Protein AF-A0A7G7CPL9-F1 (afdb_monomer)

Organism: NCBI:txid2754725

Structure (mmCIF, N/CA/C/O backbone):
data_AF-A0A7G7CPL9-F1
#
_entry.id   AF-A0A7G7CPL9-F1
#
loop_
_atom_site.group_PDB
_atom_site.id
_atom_site.type_symbol
_atom_site.label_atom_id
_atom_site.label_alt_id
_atom_site.label_comp_id
_atom_site.label_asym_id
_atom_site.label_entity_id
_atom_site.label_seq_id
_atom_site.pdbx_PDB_ins_code
_atom_site.Cartn_x
_atom_site.Cartn_y
_atom_site.Cartn_z
_atom_site.occupancy
_atom_site.B_iso_or_equiv
_atom_site.auth_seq_id
_atom_site.auth_comp_id
_atom_site.auth_asym_id
_atom_site.auth_atom_id
_atom_site.pdbx_PDB_model_num
ATOM 1 N N . MET A 1 1 ? -3.796 -16.427 -2.282 1.00 86.62 1 MET A N 1
ATOM 2 C CA . MET A 1 1 ? -3.378 -15.051 -1.953 1.00 86.62 1 MET A CA 1
ATOM 3 C C . MET A 1 1 ? -1.915 -15.061 -1.557 1.00 86.62 1 MET A C 1
ATOM 5 O O . MET A 1 1 ? -1.526 -15.911 -0.757 1.00 86.62 1 MET A O 1
ATOM 9 N N . ALA A 1 2 ? -1.123 -14.150 -2.116 1.00 94.88 2 ALA A N 1
ATOM 10 C CA . ALA A 1 2 ? 0.292 -13.967 -1.787 1.00 94.88 2 ALA A CA 1
ATOM 11 C C . ALA A 1 2 ? 0.489 -12.719 -0.913 1.00 94.88 2 ALA A C 1
ATOM 13 O O . ALA A 1 2 ? -0.311 -11.792 -0.993 1.00 94.88 2 ALA A O 1
ATOM 14 N N . SER A 1 3 ? 1.538 -12.698 -0.091 1.00 96.75 3 SER A N 1
ATOM 15 C CA . SER A 1 3 ? 1.914 -11.519 0.699 1.00 96.75 3 SER A CA 1
ATOM 16 C C . SER A 1 3 ? 2.645 -10.503 -0.177 1.00 96.75 3 SER A C 1
ATOM 18 O O . SER A 1 3 ? 3.430 -10.894 -1.053 1.00 96.75 3 SER A O 1
ATOM 20 N N . VAL A 1 4 ? 2.359 -9.219 0.032 1.00 96.94 4 VAL A N 1
ATOM 21 C CA . VAL A 1 4 ? 3.009 -8.118 -0.681 1.00 96.94 4 VAL A CA 1
ATOM 22 C C . VAL A 1 4 ? 3.474 -7.043 0.289 1.00 96.94 4 VAL A C 1
ATOM 24 O O . VAL A 1 4 ? 2.778 -6.703 1.242 1.00 96.94 4 VAL A O 1
ATOM 27 N N . THR A 1 5 ? 4.633 -6.467 -0.008 1.00 96.31 5 THR A N 1
ATOM 28 C CA . THR A 1 5 ? 5.237 -5.386 0.771 1.00 96.31 5 THR A CA 1
ATOM 29 C C . THR A 1 5 ? 5.295 -4.113 -0.067 1.00 96.31 5 THR A C 1
ATOM 31 O O . THR A 1 5 ? 5.727 -4.147 -1.224 1.00 96.31 5 THR A O 1
ATOM 34 N N . LEU A 1 6 ? 4.894 -2.973 0.504 1.00 96.69 6 LEU A N 1
ATOM 35 C CA . LEU A 1 6 ? 5.116 -1.670 -0.119 1.00 96.69 6 LEU A CA 1
ATOM 36 C C . LEU A 1 6 ? 6.618 -1.374 -0.144 1.00 96.69 6 LEU A C 1
ATOM 38 O O . LEU A 1 6 ? 7.252 -1.215 0.893 1.00 96.69 6 LEU A O 1
ATOM 42 N N . TRP A 1 7 ? 7.189 -1.309 -1.343 1.00 94.94 7 TRP A N 1
ATOM 43 C CA . TRP A 1 7 ? 8.591 -0.946 -1.529 1.00 94.94 7 TRP A CA 1
ATOM 44 C C . TRP A 1 7 ? 8.794 0.566 -1.436 1.00 94.94 7 TRP A C 1
ATOM 46 O O . TRP A 1 7 ? 9.785 1.039 -0.888 1.00 94.94 7 TRP A O 1
ATOM 56 N N . GLY A 1 8 ? 7.835 1.328 -1.963 1.00 94.56 8 GLY A N 1
ATOM 57 C CA . GLY A 1 8 ? 7.866 2.780 -1.915 1.00 94.56 8 GLY A CA 1
ATOM 58 C C . GLY A 1 8 ? 6.944 3.433 -2.934 1.00 94.56 8 GLY A C 1
ATOM 59 O O . GLY A 1 8 ? 6.286 2.769 -3.742 1.00 94.56 8 GLY A O 1
ATOM 60 N N . VAL A 1 9 ? 6.911 4.764 -2.871 1.00 96.19 9 VAL A N 1
ATOM 61 C CA . VAL A 1 9 ? 6.232 5.633 -3.834 1.00 96.19 9 VAL A CA 1
ATOM 62 C C . VAL A 1 9 ? 7.296 6.368 -4.643 1.00 96.19 9 VAL A C 1
ATOM 64 O O . VAL A 1 9 ? 8.182 6.996 -4.064 1.00 96.19 9 VAL A O 1
ATOM 67 N N . HIS A 1 10 ? 7.208 6.279 -5.967 1.00 94.62 10 HIS A N 1
ATOM 68 C CA . HIS A 1 10 ? 8.219 6.777 -6.897 1.00 94.62 10 HIS A CA 1
ATOM 69 C C . HIS A 1 10 ? 7.574 7.522 -8.061 1.00 94.62 10 HIS A C 1
ATOM 71 O O . HIS A 1 10 ? 6.512 7.126 -8.544 1.00 94.62 10 HIS A O 1
ATOM 77 N N . ASP A 1 11 ? 8.258 8.550 -8.549 1.00 92.88 11 ASP A N 1
ATOM 78 C CA . ASP A 1 11 ? 7.869 9.273 -9.755 1.00 92.88 11 ASP A CA 1
ATOM 79 C C . ASP A 1 11 ? 8.538 8.636 -10.976 1.00 92.88 11 ASP A C 1
ATOM 81 O O . ASP A 1 11 ? 9.738 8.362 -10.955 1.00 92.88 11 ASP A O 1
ATOM 85 N N . VAL A 1 12 ? 7.773 8.411 -12.045 1.00 89.00 12 VAL A N 1
ATOM 86 C CA . VAL A 1 12 ? 8.259 7.743 -13.262 1.00 89.00 12 VAL A CA 1
ATOM 87 C C . VAL A 1 12 ? 8.165 8.669 -14.468 1.00 89.00 12 VAL A C 1
ATOM 89 O O . VAL A 1 12 ? 7.154 9.345 -14.685 1.00 89.00 12 VAL A O 1
ATOM 92 N N . GLY A 1 13 ? 9.210 8.632 -15.299 1.00 82.50 13 GLY A N 1
ATOM 93 C CA . GLY A 1 13 ? 9.268 9.336 -16.579 1.00 82.50 13 GLY A CA 1
ATOM 94 C C . GLY A 1 13 ? 9.522 10.847 -16.457 1.00 82.50 13 GLY A C 1
ATOM 95 O O . GLY A 1 13 ? 9.628 11.387 -15.354 1.00 82.50 13 GLY A O 1
ATOM 96 N N . PRO A 1 14 ? 9.638 11.555 -17.596 1.00 79.19 14 PRO A N 1
ATOM 97 C CA . PRO A 1 14 ? 9.913 12.991 -17.608 1.00 79.19 14 PRO A CA 1
ATOM 98 C C . PRO A 1 14 ? 8.746 13.834 -17.073 1.00 79.19 14 PRO A C 1
ATOM 100 O O . PRO A 1 14 ? 8.964 14.958 -16.626 1.00 79.19 14 PRO A O 1
ATOM 103 N N . GLU A 1 15 ? 7.520 13.306 -17.106 1.00 84.50 15 GLU A N 1
ATOM 104 C CA . GLU A 1 15 ? 6.327 13.945 -16.544 1.00 84.50 15 GLU A CA 1
ATOM 105 C C . GLU A 1 15 ? 6.149 13.702 -15.036 1.00 84.50 15 GLU A C 1
ATOM 107 O O . GLU A 1 15 ? 5.252 14.296 -14.437 1.00 84.50 15 GLU A O 1
ATOM 112 N N . SER A 1 16 ? 6.993 12.859 -14.426 1.00 87.38 16 SER A N 1
ATOM 113 C CA . SER A 1 16 ? 6.986 12.545 -12.991 1.00 87.38 16 SER A CA 1
ATOM 114 C C . SER A 1 16 ? 5.638 12.022 -12.485 1.00 87.38 16 SER A C 1
ATOM 116 O O . SER A 1 16 ? 5.135 12.477 -11.463 1.00 87.38 16 SER A O 1
ATOM 118 N N . PHE A 1 17 ? 5.022 11.069 -13.191 1.00 91.00 17 PHE A N 1
ATOM 119 C CA . PHE A 1 17 ? 3.783 10.460 -12.701 1.00 91.00 17 PHE A CA 1
ATOM 120 C C . PHE A 1 17 ? 4.072 9.547 -11.501 1.00 91.00 17 PHE A C 1
ATOM 122 O O . PHE A 1 17 ? 4.912 8.652 -11.630 1.00 91.00 17 PHE A O 1
ATOM 129 N N . PRO A 1 18 ? 3.373 9.713 -10.363 1.00 95.56 18 PRO A N 1
ATOM 130 C CA . PRO A 1 18 ? 3.657 8.919 -9.181 1.00 95.56 18 PRO A CA 1
ATOM 131 C C . PRO A 1 18 ? 3.050 7.516 -9.281 1.00 95.56 18 PRO A C 1
ATOM 133 O O . PRO A 1 18 ? 1.920 7.317 -9.743 1.00 95.56 18 PRO A O 1
ATOM 136 N N . CYS A 1 19 ? 3.782 6.532 -8.776 1.00 95.75 19 CYS A N 1
ATOM 137 C CA . CYS A 1 19 ? 3.342 5.151 -8.647 1.00 95.75 19 CYS A CA 1
ATOM 138 C C . CYS A 1 19 ? 3.791 4.549 -7.312 1.00 95.75 19 CYS A C 1
ATOM 140 O O . CYS A 1 19 ? 4.791 4.968 -6.734 1.00 95.75 19 CYS A O 1
ATOM 142 N N . ALA A 1 20 ? 3.056 3.552 -6.828 1.00 96.94 20 ALA A N 1
ATOM 143 C CA . ALA A 1 20 ? 3.505 2.669 -5.761 1.00 96.94 20 ALA A CA 1
ATOM 144 C C . ALA A 1 20 ? 4.076 1.381 -6.358 1.00 96.94 20 ALA A C 1
ATOM 146 O O . ALA A 1 20 ? 3.462 0.771 -7.241 1.00 96.94 20 ALA A O 1
ATOM 147 N N . LEU A 1 21 ? 5.225 0.958 -5.835 1.00 96.56 21 LEU A N 1
ATOM 148 C CA . LEU A 1 21 ? 5.814 -0.344 -6.116 1.00 96.56 21 LEU A CA 1
ATOM 149 C C . LEU A 1 21 ? 5.496 -1.299 -4.971 1.00 96.56 21 LEU A C 1
ATOM 151 O O . LEU A 1 21 ? 5.874 -1.050 -3.827 1.00 96.56 21 LEU A O 1
ATOM 155 N N . LEU A 1 22 ? 4.814 -2.399 -5.280 1.00 97.00 22 LEU A N 1
ATOM 156 C CA . LEU A 1 22 ? 4.483 -3.447 -4.316 1.00 97.00 22 LEU A CA 1
ATOM 157 C C . LEU A 1 22 ? 5.262 -4.706 -4.674 1.00 97.00 22 LEU A C 1
ATOM 159 O O . LEU A 1 22 ? 5.013 -5.305 -5.720 1.00 97.00 22 LEU A O 1
ATOM 163 N N . ARG A 1 23 ? 6.207 -5.107 -3.828 1.00 96.12 23 ARG A N 1
ATOM 164 C CA . ARG A 1 23 ? 6.982 -6.333 -4.018 1.00 96.12 23 ARG A CA 1
ATOM 165 C C . ARG A 1 23 ? 6.146 -7.534 -3.596 1.00 96.12 23 ARG A C 1
ATOM 167 O O . ARG A 1 23 ? 5.567 -7.525 -2.517 1.00 96.12 23 ARG A O 1
ATOM 174 N N . ILE A 1 24 ? 6.120 -8.582 -4.412 1.00 96.38 24 ILE A N 1
ATOM 175 C CA . ILE A 1 24 ? 5.547 -9.872 -4.016 1.00 96.38 24 ILE A CA 1
ATOM 176 C C . ILE A 1 24 ? 6.600 -10.637 -3.222 1.00 96.38 24 ILE A C 1
ATOM 178 O O . ILE A 1 24 ? 7.623 -11.016 -3.784 1.00 96.38 24 ILE A O 1
ATOM 182 N N . ASP A 1 25 ? 6.340 -10.911 -1.945 1.00 92.81 25 ASP A N 1
ATOM 183 C CA . ASP A 1 25 ? 7.356 -11.415 -1.007 1.00 92.81 25 ASP A CA 1
ATOM 184 C C . ASP A 1 25 ? 7.978 -12.750 -1.440 1.00 92.81 25 ASP A C 1
ATOM 186 O O . ASP A 1 25 ? 9.145 -13.025 -1.170 1.00 92.81 25 ASP A O 1
ATOM 190 N N . SER A 1 26 ? 7.214 -13.587 -2.144 1.00 88.38 26 SER A N 1
ATOM 191 C CA . SER A 1 26 ? 7.675 -14.885 -2.638 1.00 88.38 26 SER A CA 1
ATOM 192 C C . SER A 1 26 ? 8.440 -14.817 -3.967 1.00 88.38 26 SER A C 1
ATOM 194 O O . SER A 1 26 ? 8.671 -15.865 -4.566 1.00 88.38 26 SER A O 1
ATOM 196 N N . SER A 1 27 ? 8.746 -13.627 -4.498 1.00 88.31 27 SER A N 1
ATOM 197 C CA . SER A 1 27 ? 9.412 -13.482 -5.799 1.00 88.31 27 SER A CA 1
ATOM 198 C C . SER A 1 27 ? 10.159 -12.147 -5.966 1.00 88.31 27 SER A C 1
ATOM 200 O O . SER A 1 27 ? 10.141 -11.271 -5.104 1.00 88.31 27 SER A O 1
ATOM 202 N N . GLN A 1 28 ? 10.799 -11.974 -7.123 1.00 84.44 28 GLN A N 1
ATOM 203 C CA . GLN A 1 28 ? 11.374 -10.701 -7.586 1.00 84.44 28 GLN A CA 1
ATOM 204 C C . GLN A 1 28 ? 10.399 -9.886 -8.464 1.00 84.44 28 GLN A C 1
ATOM 206 O O . GLN A 1 28 ? 10.817 -9.022 -9.234 1.00 84.44 28 GLN A O 1
ATOM 211 N N . HIS A 1 29 ? 9.097 -10.187 -8.409 1.00 94.00 29 HIS A N 1
ATOM 212 C CA . HIS A 1 29 ? 8.079 -9.470 -9.175 1.00 94.00 29 HIS A CA 1
ATOM 213 C C . HIS A 1 29 ? 7.430 -8.360 -8.350 1.00 94.00 29 HIS A C 1
ATOM 215 O O . HIS A 1 29 ? 7.271 -8.465 -7.130 1.00 94.00 29 HIS A O 1
ATOM 221 N N . PHE A 1 30 ? 7.006 -7.317 -9.056 1.00 96.38 30 PHE A N 1
ATOM 222 C CA . PHE A 1 30 ? 6.370 -6.136 -8.502 1.00 96.38 30 PHE A CA 1
ATOM 223 C C . PHE A 1 30 ? 5.013 -5.891 -9.156 1.00 96.38 30 PHE A C 1
ATOM 225 O O . PHE A 1 30 ? 4.834 -6.118 -10.352 1.00 96.38 30 PHE A O 1
ATOM 232 N N . LEU A 1 31 ? 4.068 -5.366 -8.385 1.00 96.69 31 LEU A N 1
ATOM 233 C CA . LEU A 1 31 ? 2.898 -4.678 -8.921 1.00 96.69 31 LEU A CA 1
ATOM 234 C C . LEU A 1 31 ? 3.215 -3.184 -8.963 1.00 96.69 31 LEU A C 1
ATOM 236 O O . LEU A 1 31 ? 3.677 -2.616 -7.973 1.00 96.69 31 LEU A O 1
ATOM 240 N N . VAL A 1 32 ? 2.957 -2.560 -10.110 1.00 95.56 32 VAL A N 1
ATOM 241 C CA . VAL A 1 32 ? 3.134 -1.118 -10.307 1.00 95.56 32 VAL A CA 1
ATOM 242 C C . VAL A 1 32 ? 1.756 -0.475 -10.341 1.00 95.56 32 VAL A C 1
ATOM 244 O O . VAL A 1 32 ? 0.995 -0.680 -11.287 1.00 95.56 32 VAL A O 1
ATOM 247 N N . ALA A 1 33 ? 1.423 0.286 -9.303 1.00 96.12 33 ALA A N 1
ATOM 248 C CA . ALA A 1 33 ? 0.131 0.946 -9.177 1.00 96.12 33 ALA A CA 1
ATOM 249 C C . ALA A 1 33 ? 0.272 2.453 -9.386 1.00 96.12 33 ALA A C 1
ATOM 251 O O . ALA A 1 33 ? 0.880 3.142 -8.572 1.00 96.12 33 ALA A O 1
ATOM 252 N N . TRP A 1 34 ? -0.315 2.979 -10.460 1.00 95.12 34 TRP A N 1
ATOM 253 C CA . TRP A 1 34 ? -0.339 4.419 -10.719 1.00 95.12 34 TRP A CA 1
ATOM 254 C C . TRP A 1 34 ? -1.240 5.143 -9.722 1.00 95.12 34 TRP A C 1
ATOM 256 O O . TRP A 1 34 ? -2.369 4.717 -9.467 1.00 95.12 34 TRP A O 1
ATOM 266 N N . LEU A 1 35 ? -0.749 6.253 -9.177 1.00 95.62 35 LEU A N 1
ATOM 267 C CA . LEU A 1 35 ? -1.438 7.022 -8.150 1.00 95.62 35 LEU A CA 1
ATOM 268 C C . LEU A 1 35 ? -1.780 8.426 -8.649 1.00 95.62 35 LEU A C 1
AT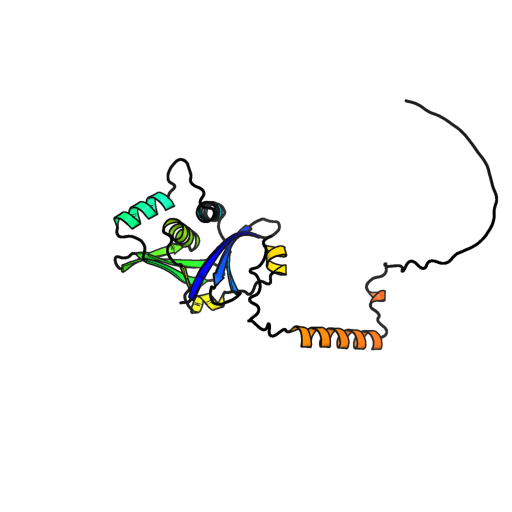OM 270 O O . LEU A 1 35 ? -1.094 9.015 -9.480 1.00 95.62 35 LEU A O 1
ATOM 274 N N . GLY A 1 36 ? -2.854 8.994 -8.103 1.00 94.56 36 GLY A N 1
ATOM 275 C CA . GLY A 1 36 ? -3.048 10.441 -8.160 1.00 94.56 36 GLY A CA 1
ATOM 276 C C . GLY A 1 36 ? -2.076 11.142 -7.209 1.00 94.56 36 GLY A C 1
ATOM 277 O O . GLY A 1 36 ? -1.713 10.574 -6.181 1.00 94.56 36 GLY A O 1
ATOM 278 N N . TRP A 1 37 ? -1.706 12.387 -7.513 1.00 94.56 37 TRP A N 1
ATOM 279 C CA . TRP A 1 37 ? -0.710 13.144 -6.739 1.00 94.56 37 TRP A CA 1
ATOM 280 C C . TRP A 1 37 ? -1.027 13.218 -5.239 1.00 94.56 37 TRP A C 1
ATOM 282 O O . TRP A 1 37 ? -0.186 12.895 -4.409 1.00 94.56 37 TRP A O 1
ATOM 292 N N . GLU A 1 38 ? -2.270 13.564 -4.889 1.00 94.81 38 GLU A N 1
ATOM 293 C CA . GLU A 1 38 ? -2.707 13.664 -3.487 1.00 94.81 38 GLU A CA 1
ATOM 294 C C . GLU A 1 38 ? -2.613 12.319 -2.749 1.00 94.81 38 GLU A C 1
ATOM 296 O O . GLU A 1 38 ? -2.255 12.261 -1.575 1.00 94.81 38 GLU A O 1
ATOM 301 N N . ALA A 1 39 ? -2.914 11.222 -3.448 1.00 94.94 39 ALA A N 1
ATOM 302 C CA . ALA A 1 39 ? -2.850 9.881 -2.881 1.00 94.94 39 ALA A CA 1
ATOM 303 C C . ALA A 1 39 ? -1.398 9.414 -2.697 1.00 94.94 39 ALA A C 1
ATOM 305 O O . ALA A 1 39 ? -1.071 8.808 -1.679 1.00 94.94 39 ALA A O 1
ATOM 306 N N . ALA A 1 40 ? -0.528 9.730 -3.659 1.00 96.31 40 ALA A N 1
ATOM 307 C CA . ALA A 1 40 ? 0.901 9.455 -3.589 1.00 96.31 40 ALA A CA 1
ATOM 308 C C . ALA A 1 40 ? 1.575 10.214 -2.440 1.00 96.31 40 ALA A C 1
ATOM 310 O O . ALA A 1 40 ? 2.356 9.624 -1.699 1.00 96.31 40 ALA A O 1
ATOM 311 N N . GLU A 1 41 ? 1.237 11.492 -2.250 1.00 94.88 41 GLU A N 1
ATOM 312 C CA . GLU A 1 41 ? 1.751 12.302 -1.142 1.00 94.88 41 GLU A CA 1
ATOM 313 C C . GLU A 1 41 ? 1.339 11.719 0.214 1.00 94.88 41 GLU A C 1
ATOM 315 O O . GLU A 1 41 ? 2.182 11.547 1.095 1.00 94.88 41 GLU A O 1
ATOM 320 N N . ALA A 1 42 ? 0.057 11.373 0.378 1.00 94.62 42 ALA A N 1
ATOM 321 C CA . ALA A 1 42 ? -0.441 10.769 1.610 1.00 94.62 42 ALA A CA 1
ATOM 322 C C . ALA A 1 42 ? 0.256 9.433 1.909 1.00 94.62 42 ALA A C 1
ATOM 324 O O . ALA A 1 42 ? 0.754 9.242 3.018 1.00 94.62 42 ALA A O 1
ATOM 325 N N . LEU A 1 43 ? 0.343 8.543 0.915 1.00 97.06 43 LEU A N 1
ATOM 326 C CA . LEU A 1 43 ? 0.989 7.241 1.069 1.00 97.06 43 LEU A CA 1
ATOM 327 C C . LEU A 1 43 ? 2.485 7.366 1.356 1.00 97.06 43 LEU A C 1
ATOM 329 O O . LEU A 1 43 ? 2.973 6.758 2.302 1.00 97.06 43 LEU A O 1
ATOM 333 N N . SER A 1 44 ? 3.201 8.189 0.589 1.00 96.12 44 SER A N 1
ATOM 334 C CA . SER A 1 44 ? 4.634 8.418 0.783 1.00 96.12 44 SER A CA 1
ATOM 335 C C . SER A 1 44 ? 4.923 8.964 2.177 1.00 96.12 44 SER A C 1
ATOM 337 O O . SER A 1 44 ? 5.835 8.498 2.857 1.00 96.12 44 SER A O 1
ATOM 339 N N . ARG A 1 45 ? 4.119 9.917 2.655 1.00 95.12 45 ARG A N 1
ATOM 340 C CA . ARG A 1 45 ? 4.290 10.489 3.989 1.00 95.12 45 ARG A CA 1
ATOM 341 C C . ARG A 1 45 ? 4.168 9.422 5.085 1.00 95.12 45 ARG A C 1
ATOM 343 O O . ARG A 1 45 ? 5.028 9.369 5.963 1.00 95.12 45 ARG A O 1
ATOM 350 N N . HIS A 1 46 ? 3.147 8.570 5.007 1.00 95.25 46 HIS A N 1
ATOM 351 C CA . HIS A 1 46 ? 2.914 7.505 5.988 1.00 95.25 46 HIS A CA 1
ATOM 352 C C . HIS A 1 46 ? 3.958 6.389 5.911 1.00 95.25 46 HIS A C 1
ATOM 354 O O . HIS A 1 46 ? 4.519 6.038 6.945 1.00 95.25 46 HIS A O 1
ATOM 360 N N . ALA A 1 47 ? 4.330 5.945 4.707 1.00 94.75 47 ALA A N 1
ATOM 361 C CA . ALA A 1 47 ? 5.396 4.957 4.502 1.00 94.75 47 ALA A CA 1
ATOM 362 C C . ALA A 1 47 ? 6.764 5.430 5.040 1.00 94.75 47 ALA A C 1
ATOM 364 O O . ALA A 1 47 ? 7.597 4.634 5.463 1.00 94.75 47 ALA A O 1
ATOM 365 N N . ASN A 1 48 ? 7.002 6.747 5.066 1.00 94.19 48 ASN A N 1
ATOM 366 C CA . ASN A 1 48 ? 8.207 7.349 5.645 1.00 94.19 48 ASN A CA 1
ATOM 367 C C . ASN A 1 48 ? 8.066 7.705 7.142 1.00 94.19 48 ASN A C 1
ATOM 369 O O . ASN A 1 48 ? 8.959 8.343 7.708 1.00 94.19 48 ASN A O 1
ATOM 373 N N . GLY A 1 49 ? 6.954 7.347 7.793 1.00 91.81 49 GLY A N 1
ATOM 374 C CA . GLY A 1 49 ? 6.706 7.624 9.212 1.00 91.81 49 GLY A CA 1
ATOM 375 C C . GLY A 1 49 ? 6.596 9.116 9.552 1.00 91.81 49 GLY A C 1
ATOM 376 O O . GLY A 1 49 ? 6.916 9.533 10.668 1.00 91.81 49 GLY A O 1
ATOM 377 N N . LEU A 1 50 ? 6.193 9.950 8.591 1.00 91.38 50 LEU A N 1
ATOM 378 C CA . LEU A 1 50 ? 6.092 11.397 8.760 1.00 91.38 50 LEU A CA 1
ATOM 379 C C . LEU A 1 50 ? 4.693 11.794 9.266 1.00 91.38 50 LEU A C 1
ATOM 381 O O . LEU A 1 50 ? 3.678 11.568 8.611 1.00 91.38 50 LEU A O 1
ATOM 385 N N . SER A 1 51 ? 4.628 12.477 10.409 1.00 85.81 51 SER A N 1
ATOM 386 C CA . SER A 1 51 ? 3.367 12.947 11.005 1.00 85.81 51 SER A CA 1
ATOM 387 C C . SER A 1 51 ? 3.144 14.450 10.815 1.00 85.81 51 SER A C 1
ATOM 389 O O . SER A 1 51 ? 4.089 15.242 10.886 1.00 85.81 51 SER A O 1
ATOM 391 N N . THR A 1 52 ? 1.887 14.870 10.678 1.00 87.69 52 THR A N 1
ATOM 392 C CA . THR A 1 52 ? 1.487 16.287 10.666 1.00 87.69 52 THR A CA 1
ATOM 393 C C . THR A 1 52 ? 1.093 16.790 12.061 1.00 87.69 52 THR A C 1
ATOM 395 O O . THR A 1 52 ? 0.887 16.026 12.996 1.00 87.69 52 THR A O 1
ATOM 398 N N . SER A 1 53 ? 0.982 18.114 12.239 1.00 92.50 53 SER A N 1
ATOM 399 C CA . SER A 1 53 ? 0.602 18.714 13.537 1.00 92.50 53 SER A CA 1
ATOM 400 C C . SER A 1 53 ? -0.853 18.453 13.940 1.00 92.50 53 SER A C 1
ATOM 402 O O . SER A 1 53 ? -1.233 18.642 15.099 1.00 92.50 53 SER A O 1
ATOM 404 N N . ARG A 1 54 ? -1.684 18.076 12.968 1.00 94.62 54 ARG A N 1
ATOM 405 C CA . ARG A 1 54 ? -3.090 17.722 13.125 1.00 94.62 54 ARG A CA 1
ATOM 406 C C . ARG A 1 54 ? -3.345 16.421 12.372 1.00 94.62 54 ARG A C 1
ATOM 408 O O . ARG A 1 54 ? -2.736 16.272 11.311 1.00 94.62 54 ARG A O 1
ATOM 415 N N . PRO A 1 55 ? -4.248 15.567 12.881 1.00 93.38 55 PRO A N 1
ATOM 416 C CA . PRO A 1 55 ? -4.607 14.340 12.196 1.00 93.38 55 PRO A CA 1
ATOM 417 C C . PRO A 1 55 ? -5.187 14.605 10.807 1.00 93.38 55 PRO A C 1
ATOM 419 O O . PRO A 1 55 ? -6.000 15.524 10.644 1.00 93.38 55 PRO A O 1
ATOM 422 N N . ASP A 1 56 ? -4.776 13.803 9.835 1.00 93.81 56 ASP A N 1
ATOM 423 C CA . ASP A 1 56 ? -5.365 13.740 8.506 1.00 93.81 56 ASP A CA 1
ATOM 424 C C . ASP A 1 56 ? -6.616 12.837 8.462 1.00 93.81 56 ASP A C 1
ATOM 426 O O . ASP A 1 56 ? -7.058 12.267 9.463 1.00 93.81 56 ASP A O 1
ATOM 430 N N . THR A 1 57 ? -7.237 12.747 7.283 1.00 94.81 57 THR A N 1
ATOM 431 C CA . THR A 1 57 ? -8.457 11.954 7.075 1.00 94.81 57 THR A CA 1
ATOM 432 C C . THR A 1 57 ? -8.240 10.460 7.327 1.00 94.81 57 THR A C 1
ATOM 434 O O . THR A 1 57 ? -9.120 9.810 7.892 1.00 94.81 57 THR A O 1
ATOM 437 N N . HIS A 1 58 ? -7.099 9.910 6.908 1.00 95.75 58 HIS A N 1
ATOM 438 C CA . HIS A 1 58 ? -6.766 8.495 7.062 1.00 95.75 58 HIS A CA 1
ATOM 439 C C . HIS A 1 58 ? -6.446 8.156 8.519 1.00 95.75 58 HIS A C 1
ATOM 441 O O . HIS A 1 58 ? -6.902 7.125 9.003 1.00 95.75 58 HIS A O 1
ATOM 447 N N . GLU A 1 59 ? -5.759 9.038 9.244 1.00 96.12 59 GLU A N 1
ATOM 448 C CA . GLU A 1 59 ? -5.491 8.894 10.680 1.00 96.12 59 GLU A CA 1
ATOM 449 C C . GLU A 1 59 ? -6.801 8.863 11.481 1.00 96.12 59 GLU A C 1
ATOM 451 O O . GLU A 1 59 ? -7.028 7.941 12.265 1.00 96.12 59 GLU A O 1
ATOM 456 N N . ILE A 1 60 ? -7.723 9.800 11.220 1.00 97.31 60 ILE A N 1
ATOM 457 C CA . ILE A 1 60 ? -9.046 9.816 11.871 1.00 97.31 60 ILE A CA 1
ATOM 458 C C . ILE A 1 60 ? -9.852 8.554 11.519 1.00 97.31 60 ILE A C 1
ATOM 460 O O . ILE A 1 60 ? -10.561 8.009 12.370 1.00 97.31 60 ILE A O 1
ATOM 464 N N . LEU A 1 61 ? -9.762 8.076 10.274 1.00 96.38 61 LEU A N 1
ATOM 465 C CA . LEU A 1 61 ? -10.416 6.838 9.852 1.00 96.38 61 LEU A CA 1
ATOM 466 C C . LEU A 1 61 ? -9.845 5.621 10.592 1.00 96.38 61 LEU A C 1
ATOM 468 O O . LEU A 1 61 ? -10.620 4.797 11.072 1.00 96.38 61 LEU A O 1
ATOM 472 N N . CYS A 1 62 ? -8.522 5.521 10.724 1.00 96.56 62 CYS A N 1
ATOM 473 C CA . CYS A 1 62 ? -7.872 4.426 11.443 1.00 96.56 62 CYS A CA 1
ATOM 474 C C . CYS A 1 62 ? -8.234 4.439 12.933 1.00 96.56 62 CYS A C 1
ATOM 476 O O . CYS A 1 62 ? -8.555 3.387 13.481 1.00 96.56 62 CYS A O 1
ATOM 478 N N . GLU A 1 63 ? -8.300 5.613 13.574 1.00 97.00 63 GLU A N 1
ATOM 479 C CA . GLU A 1 63 ? -8.811 5.732 14.948 1.00 97.00 63 GLU A CA 1
ATOM 480 C C . GLU A 1 63 ? -10.254 5.212 15.065 1.00 97.00 63 GLU A C 1
ATOM 482 O O . GLU A 1 63 ? -10.588 4.476 15.996 1.00 97.00 63 GLU A O 1
ATOM 487 N N . ALA A 1 64 ? -11.122 5.558 14.110 1.00 96.94 64 ALA A N 1
ATOM 488 C CA . ALA A 1 64 ? -12.503 5.084 14.096 1.00 96.94 64 ALA A CA 1
ATOM 489 C C . ALA A 1 64 ? -12.603 3.565 13.871 1.00 96.94 64 ALA A C 1
ATOM 491 O O . ALA A 1 64 ? -13.420 2.906 14.521 1.00 96.94 64 ALA A O 1
ATOM 492 N N . LEU A 1 65 ? -11.772 3.005 12.986 1.00 96.56 65 LEU A N 1
ATOM 493 C CA . LEU A 1 65 ? -11.689 1.563 12.742 1.00 96.56 65 LEU A CA 1
ATOM 494 C C . LEU A 1 65 ? -11.189 0.819 13.983 1.00 96.56 65 LEU A C 1
ATOM 496 O O . LEU A 1 65 ? -11.779 -0.196 14.350 1.00 96.56 65 LEU A O 1
ATOM 500 N N . GLU A 1 66 ? -10.181 1.345 14.679 1.00 96.44 66 GLU A N 1
ATOM 501 C CA . GLU A 1 66 ? -9.660 0.752 15.914 1.00 96.44 66 GLU A CA 1
ATOM 502 C C . GLU A 1 66 ? -10.712 0.754 17.031 1.00 96.44 66 GLU A C 1
ATOM 504 O O . GLU A 1 66 ? -10.945 -0.267 17.681 1.00 96.44 66 GLU A O 1
ATOM 509 N N . LEU A 1 67 ? -11.458 1.854 17.191 1.00 96.94 67 LEU A N 1
ATOM 510 C CA . LEU A 1 67 ? -12.606 1.910 18.106 1.00 96.94 67 LEU A CA 1
ATOM 511 C C . LEU A 1 67 ? -13.721 0.922 17.724 1.00 96.94 67 LEU A C 1
ATOM 513 O O . LEU A 1 67 ? -14.462 0.457 18.594 1.00 96.94 67 LEU A O 1
ATOM 517 N N . ALA A 1 68 ? -13.833 0.584 16.439 1.00 94.69 68 ALA A N 1
ATOM 518 C CA . ALA A 1 68 ? -14.728 -0.440 15.915 1.00 94.69 68 ALA A CA 1
ATOM 519 C C . ALA A 1 68 ? -14.113 -1.855 15.930 1.00 94.69 68 ALA A C 1
ATOM 521 O O . ALA A 1 68 ? -14.702 -2.778 15.375 1.00 94.69 68 ALA A O 1
ATOM 522 N N . GLY A 1 69 ? -12.977 -2.075 16.596 1.00 95.50 69 GLY A N 1
ATOM 523 C CA . GLY A 1 69 ? -12.363 -3.396 16.775 1.00 95.50 69 GLY A CA 1
ATOM 524 C C . GLY A 1 69 ? -11.127 -3.666 15.916 1.00 95.50 69 GLY A C 1
ATOM 525 O O . GLY A 1 69 ? -10.534 -4.733 16.069 1.00 95.50 69 GLY A O 1
ATOM 526 N N . GLY A 1 70 ? -10.724 -2.721 15.070 1.00 96.38 70 GLY A N 1
ATOM 527 C CA . GLY A 1 70 ? -9.476 -2.756 14.312 1.00 96.38 70 GLY A CA 1
ATOM 528 C C . GLY A 1 70 ? -9.569 -3.444 12.952 1.00 96.38 70 GLY A C 1
ATOM 529 O O . GLY A 1 70 ? -10.579 -4.060 12.582 1.00 96.38 70 GLY A O 1
ATOM 530 N N . VAL A 1 71 ? -8.474 -3.323 12.208 1.00 97.88 71 VAL A N 1
ATOM 531 C CA . VAL A 1 71 ? -8.273 -3.953 10.901 1.00 97.88 71 VAL A CA 1
ATOM 532 C C . VAL A 1 71 ? -7.639 -5.338 11.093 1.00 97.88 71 VAL A C 1
ATOM 534 O O . VAL A 1 71 ? -6.853 -5.561 12.017 1.00 97.88 71 VAL A O 1
ATOM 537 N N . GLU A 1 72 ? -8.064 -6.302 10.281 1.00 96.94 72 GLU A N 1
ATOM 538 C CA . GLU A 1 72 ? -7.542 -7.671 10.255 1.00 96.94 72 GLU A CA 1
ATOM 539 C C . GLU A 1 72 ? -6.564 -7.878 9.097 1.00 96.94 72 GLU A C 1
ATOM 541 O O . GLU A 1 72 ? -5.454 -8.362 9.317 1.00 96.94 72 GLU A O 1
ATOM 546 N N . SER A 1 73 ? -6.966 -7.503 7.884 1.00 97.19 73 SER A N 1
ATOM 547 C CA . SER A 1 73 ? -6.156 -7.635 6.674 1.00 97.19 73 SER A CA 1
ATOM 548 C C . SER A 1 73 ? -6.513 -6.561 5.649 1.00 97.19 73 SER A C 1
ATOM 550 O O . SER A 1 73 ? -7.616 -6.004 5.653 1.00 97.19 73 SER A O 1
ATOM 552 N N . VAL A 1 74 ? -5.564 -6.288 4.755 1.00 98.38 74 VAL A N 1
ATOM 553 C CA . VAL A 1 74 ? -5.801 -5.552 3.513 1.00 98.38 74 VAL A CA 1
ATOM 554 C C . VAL A 1 74 ? -5.558 -6.494 2.339 1.00 98.38 74 VAL A C 1
ATOM 556 O O . VAL A 1 74 ? -4.545 -7.194 2.286 1.00 98.38 74 VAL A O 1
ATOM 559 N N . GLU A 1 75 ? -6.489 -6.532 1.393 1.00 98.44 75 GLU A N 1
ATOM 560 C CA . GLU A 1 75 ? -6.487 -7.501 0.300 1.00 98.44 75 GLU A CA 1
ATOM 561 C C . GLU A 1 75 ? -6.623 -6.783 -1.042 1.00 98.44 75 GLU A C 1
ATOM 563 O O . GLU A 1 75 ? -7.581 -6.059 -1.276 1.00 98.44 75 GLU A O 1
ATOM 568 N N . ILE A 1 76 ? -5.677 -6.984 -1.956 1.00 98.38 76 ILE A N 1
ATOM 569 C CA . ILE A 1 76 ? -5.769 -6.532 -3.345 1.00 98.38 76 ILE A CA 1
ATOM 570 C C . ILE A 1 76 ? -6.561 -7.590 -4.110 1.00 98.38 76 ILE A C 1
ATOM 572 O O . ILE A 1 76 ? -6.032 -8.646 -4.471 1.00 98.38 76 ILE A O 1
ATOM 576 N N . VAL A 1 77 ? -7.845 -7.322 -4.321 1.00 98.19 77 VAL A N 1
ATOM 577 C CA . VAL A 1 77 ? -8.824 -8.336 -4.741 1.00 98.19 77 VAL A CA 1
ATOM 578 C C . VAL A 1 77 ? -9.008 -8.426 -6.250 1.00 98.19 77 VAL A C 1
ATOM 580 O O . VAL A 1 77 ? -9.368 -9.485 -6.762 1.00 98.19 77 VAL A O 1
ATOM 583 N N . ALA A 1 78 ? -8.760 -7.338 -6.980 1.00 97.56 78 ALA A N 1
ATOM 584 C CA . ALA A 1 78 ? -8.938 -7.304 -8.425 1.00 97.56 78 ALA A CA 1
ATOM 585 C C . ALA A 1 78 ? -8.041 -6.261 -9.096 1.00 97.56 78 ALA A C 1
ATOM 587 O O . ALA A 1 78 ? -7.541 -5.326 -8.467 1.00 97.56 78 ALA A O 1
ATOM 588 N N . GLN A 1 79 ? -7.871 -6.425 -10.405 1.00 96.69 79 GLN A N 1
ATOM 589 C CA . GLN A 1 79 ? -7.214 -5.459 -11.269 1.00 96.69 79 GLN A CA 1
ATOM 590 C C . GLN A 1 79 ? -7.958 -5.373 -12.601 1.00 96.69 79 GLN A C 1
ATOM 592 O O . GLN A 1 79 ? -8.462 -6.373 -13.116 1.00 96.69 79 GLN A O 1
ATOM 597 N N . HIS A 1 80 ? -8.032 -4.164 -13.151 1.00 94.38 80 HIS A N 1
ATOM 598 C CA . HIS A 1 80 ? -8.540 -3.918 -14.491 1.00 94.38 80 HIS A CA 1
ATOM 599 C C . HIS A 1 80 ? -7.801 -2.742 -15.130 1.00 94.38 80 HIS A C 1
ATOM 601 O O . HIS A 1 80 ? -7.798 -1.646 -14.580 1.00 94.38 80 HIS A O 1
ATOM 607 N N . GLU A 1 81 ? -7.168 -2.962 -16.287 1.00 91.62 81 GLU A N 1
ATOM 608 C CA . GLU A 1 81 ? -6.492 -1.907 -17.071 1.00 91.62 81 GLU A CA 1
ATOM 609 C C . GLU A 1 81 ? -5.506 -1.040 -16.255 1.00 91.62 81 GLU A C 1
ATOM 611 O O . GLU A 1 81 ? -5.408 0.170 -16.427 1.00 91.62 81 GLU A O 1
ATOM 616 N N . GLY A 1 82 ? -4.759 -1.663 -15.341 1.00 86.88 82 GLY A N 1
ATOM 617 C CA . GLY A 1 82 ? -3.779 -0.989 -14.478 1.00 86.88 82 GLY A CA 1
ATOM 618 C C . GLY A 1 82 ? -4.371 -0.381 -13.205 1.00 86.88 82 GLY A C 1
ATOM 619 O O . GLY A 1 82 ? -3.622 0.118 -12.369 1.00 86.88 82 GLY A O 1
ATOM 620 N N . VAL A 1 83 ? -5.691 -0.446 -13.027 1.00 93.62 83 VAL A N 1
ATOM 621 C CA . VAL A 1 83 ? -6.390 0.015 -11.825 1.00 93.62 83 VAL A CA 1
ATOM 622 C C . VAL A 1 83 ? -6.608 -1.165 -10.892 1.00 93.62 83 VAL A C 1
ATOM 624 O O . VAL A 1 83 ? -7.219 -2.159 -11.277 1.00 93.62 83 VAL A O 1
ATOM 627 N N . PHE A 1 84 ? -6.109 -1.050 -9.666 1.00 97.62 84 PHE A N 1
ATOM 628 C CA . PHE A 1 84 ? -6.245 -2.070 -8.633 1.00 97.62 84 PHE A CA 1
ATOM 629 C C . PHE A 1 84 ? -7.374 -1.721 -7.662 1.00 97.62 84 PHE A C 1
ATOM 631 O O . PHE A 1 84 ? -7.531 -0.562 -7.264 1.00 97.62 84 PHE A O 1
ATOM 638 N N . MET A 1 85 ? -8.118 -2.743 -7.255 1.00 98.06 85 MET A N 1
ATOM 639 C CA . MET A 1 85 ? -9.174 -2.669 -6.249 1.00 98.06 85 MET A CA 1
ATOM 640 C C . MET A 1 85 ? -8.705 -3.389 -4.993 1.00 98.06 85 MET A C 1
ATOM 642 O O . MET A 1 85 ? -8.028 -4.419 -5.088 1.00 98.06 85 MET A O 1
ATOM 646 N N . ALA A 1 86 ? -9.061 -2.850 -3.833 1.00 98.38 86 ALA A N 1
ATOM 647 C CA . ALA A 1 86 ? -8.651 -3.409 -2.562 1.00 98.38 86 ALA A CA 1
ATOM 648 C C . ALA A 1 86 ? -9.805 -3.431 -1.562 1.00 98.38 86 ALA A C 1
ATOM 650 O O . ALA A 1 86 ? -10.635 -2.528 -1.534 1.00 98.38 86 ALA A O 1
ATOM 651 N N . ASP A 1 87 ? -9.794 -4.446 -0.714 1.00 98.50 87 ASP A N 1
ATOM 652 C CA . ASP A 1 87 ? -10.700 -4.601 0.406 1.00 98.50 87 ASP A CA 1
ATOM 653 C C . ASP A 1 87 ? -9.926 -4.433 1.717 1.00 98.50 87 ASP A C 1
ATOM 655 O O . ASP A 1 87 ? -8.812 -4.936 1.880 1.00 98.50 87 ASP A O 1
ATOM 659 N N . VAL A 1 88 ? -10.535 -3.740 2.678 1.00 98.44 88 VAL A N 1
ATOM 660 C CA . VAL A 1 88 ? -10.079 -3.712 4.073 1.00 98.44 88 VAL A CA 1
ATOM 661 C C . VAL A 1 88 ? -11.021 -4.586 4.892 1.00 98.44 88 VAL A C 1
ATOM 663 O O . VAL A 1 88 ? -12.205 -4.263 5.041 1.00 98.44 88 VAL A O 1
ATOM 666 N N . LEU A 1 89 ? -10.504 -5.689 5.432 1.00 97.88 89 LEU A N 1
ATOM 667 C CA . LEU A 1 89 ? -11.255 -6.590 6.297 1.00 97.88 89 LEU A CA 1
ATOM 668 C C . LEU A 1 89 ? -11.090 -6.152 7.752 1.00 97.88 89 LEU A C 1
ATOM 670 O O . LEU A 1 89 ? -9.977 -6.049 8.267 1.00 97.88 89 LEU A O 1
ATOM 674 N N . THR A 1 90 ? -12.196 -5.881 8.438 1.00 97.19 90 THR A N 1
ATOM 675 C CA . THR A 1 90 ? -12.174 -5.552 9.869 1.00 97.19 90 THR A CA 1
ATOM 676 C C . THR A 1 90 ? -12.231 -6.817 10.716 1.00 97.19 90 THR A C 1
ATOM 678 O O . THR A 1 90 ? -12.841 -7.807 10.314 1.00 97.19 90 THR A O 1
ATOM 681 N N . ARG A 1 91 ? -11.729 -6.767 11.957 1.00 95.94 91 ARG A N 1
ATOM 682 C CA . ARG A 1 91 ? -11.799 -7.914 12.893 1.00 95.94 91 ARG A CA 1
ATOM 683 C C . ARG A 1 91 ? -13.223 -8.338 13.271 1.00 95.94 91 ARG A C 1
ATOM 685 O O . ARG A 1 91 ? -13.422 -9.367 13.914 1.00 95.94 91 ARG A O 1
ATOM 692 N N . GLN A 1 92 ? -14.224 -7.531 12.924 1.00 94.88 92 GLN A N 1
ATOM 693 C CA . GLN A 1 92 ? -15.636 -7.874 13.097 1.00 94.88 92 GLN A CA 1
ATOM 694 C C . GLN A 1 92 ? -16.216 -8.637 11.891 1.00 94.88 92 GLN A C 1
ATOM 696 O O . GLN A 1 92 ? -17.390 -9.008 11.922 1.00 94.88 92 GLN A O 1
ATOM 701 N N . GLY A 1 93 ? -15.416 -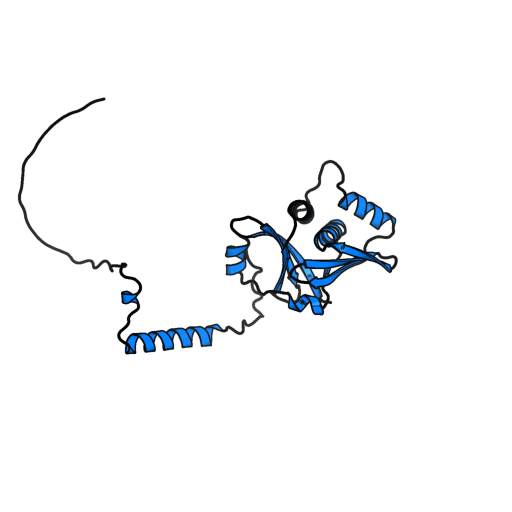8.881 10.847 1.00 94.38 93 GLY A N 1
ATOM 702 C CA . GLY A 1 93 ? -15.818 -9.564 9.617 1.00 94.38 93 GLY A CA 1
ATOM 703 C C . GLY A 1 93 ? -16.501 -8.659 8.589 1.00 94.38 93 GLY A C 1
ATOM 704 O O . GLY A 1 93 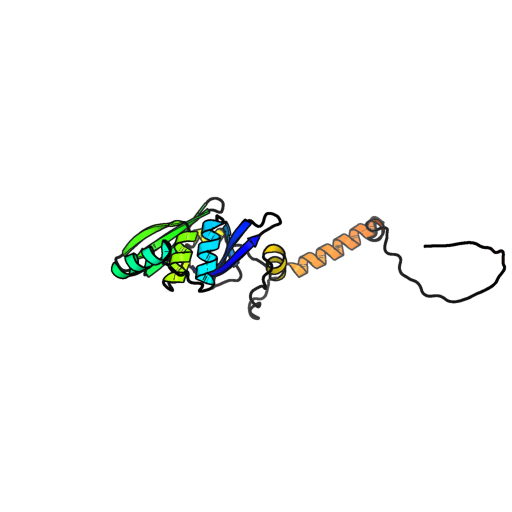? -17.161 -9.165 7.682 1.00 94.38 93 GLY A O 1
ATOM 705 N N . THR A 1 94 ? -16.389 -7.333 8.727 1.00 96.25 94 THR A N 1
ATOM 706 C CA . THR A 1 94 ? -16.908 -6.383 7.731 1.00 96.25 94 THR A CA 1
ATOM 707 C C . THR A 1 94 ? -15.857 -6.146 6.657 1.00 96.25 94 THR A C 1
ATOM 709 O O . THR A 1 94 ? -14.704 -5.880 6.982 1.00 96.25 94 THR A O 1
ATOM 712 N N . VAL A 1 95 ? -16.276 -6.180 5.395 1.00 97.81 95 VAL A N 1
ATOM 713 C CA . VAL A 1 95 ? -15.436 -5.859 4.235 1.00 97.81 95 VAL A CA 1
ATOM 714 C C . VAL A 1 95 ? -15.730 -4.433 3.779 1.00 97.81 95 VAL A C 1
ATOM 716 O O . VAL A 1 95 ? -16.897 -4.073 3.594 1.00 97.81 95 VAL A O 1
ATOM 719 N N . LEU A 1 96 ? -14.684 -3.625 3.613 1.00 97.69 96 LEU A N 1
ATOM 720 C CA . LEU A 1 96 ? -14.762 -2.265 3.085 1.00 97.69 96 LEU A CA 1
ATOM 721 C C . LEU A 1 96 ? -14.037 -2.193 1.735 1.00 97.69 96 LEU A C 1
ATOM 723 O O . LEU A 1 96 ? -12.809 -2.166 1.712 1.00 97.69 96 LEU A O 1
ATOM 727 N N . ASP A 1 97 ? -14.803 -2.116 0.646 1.00 97.94 97 ASP A N 1
ATOM 728 C CA . ASP A 1 97 ? -14.280 -1.879 -0.709 1.00 97.94 97 ASP A CA 1
ATOM 729 C C . ASP A 1 97 ? -13.715 -0.459 -0.820 1.00 97.94 97 ASP A C 1
ATOM 731 O O . ASP A 1 97 ? -14.382 0.528 -0.473 1.00 97.94 97 ASP A O 1
ATOM 735 N N . CYS A 1 98 ? -12.469 -0.347 -1.275 1.00 97.25 98 CYS A N 1
ATOM 736 C CA . CYS A 1 98 ? -11.787 0.925 -1.435 1.00 97.25 98 CYS A CA 1
ATOM 737 C C . CYS A 1 98 ? -10.721 0.906 -2.544 1.00 97.25 98 CYS A C 1
ATOM 739 O O . CYS A 1 98 ? -10.409 -0.094 -3.193 1.00 97.25 98 CYS A O 1
ATOM 741 N N . ARG A 1 99 ? -10.157 2.088 -2.808 1.00 97.38 99 ARG A N 1
ATOM 742 C CA . ARG A 1 99 ? -9.042 2.225 -3.751 1.00 97.38 99 ARG A CA 1
ATOM 743 C C . ARG A 1 99 ? -7.782 1.653 -3.118 1.00 97.38 99 ARG A C 1
ATOM 745 O O . ARG A 1 99 ? -7.528 1.904 -1.940 1.00 97.38 99 ARG A O 1
ATOM 752 N N . LEU A 1 100 ? -6.927 1.033 -3.936 1.00 98.12 100 LEU A N 1
ATOM 753 C CA . LEU A 1 100 ? -5.625 0.529 -3.490 1.00 98.12 100 LEU A CA 1
ATOM 754 C C . LEU A 1 100 ? -4.826 1.582 -2.703 1.00 98.12 100 LEU A C 1
ATOM 756 O O . LEU A 1 100 ? -4.256 1.270 -1.668 1.00 98.12 100 LEU A O 1
ATOM 760 N N . SER A 1 101 ? -4.826 2.840 -3.149 1.00 97.56 101 SER A N 1
ATOM 761 C CA . SER A 1 101 ? -4.087 3.907 -2.469 1.00 97.56 101 SER A CA 1
ATOM 762 C C . SER A 1 101 ? -4.533 4.143 -1.025 1.00 97.56 101 SER A C 1
ATOM 764 O O . SER A 1 101 ? -3.698 4.369 -0.159 1.00 97.56 101 SER A O 1
ATOM 766 N N . ASP A 1 102 ? -5.842 4.096 -0.764 1.00 97.44 102 ASP A N 1
ATOM 767 C CA . ASP A 1 102 ? -6.384 4.288 0.583 1.00 97.44 102 ASP A CA 1
ATOM 768 C C . ASP A 1 102 ? -6.108 3.053 1.447 1.00 97.44 102 ASP A C 1
ATOM 770 O O . ASP A 1 102 ? -5.732 3.183 2.610 1.00 97.44 102 ASP A O 1
ATOM 774 N N . ALA A 1 103 ? -6.235 1.863 0.854 1.00 98.12 103 ALA A N 1
ATOM 775 C CA . ALA A 1 103 ? -5.954 0.592 1.506 1.00 98.12 103 ALA A CA 1
ATOM 776 C C . ALA A 1 103 ? -4.494 0.493 1.978 1.00 98.12 103 ALA A C 1
ATOM 778 O O . ALA A 1 103 ? -4.241 0.091 3.110 1.00 98.12 103 ALA A O 1
ATOM 779 N N . LEU A 1 104 ? -3.542 0.921 1.140 1.00 98.19 104 LEU A N 1
ATOM 780 C CA . LEU A 1 104 ? -2.120 0.949 1.485 1.00 98.19 104 LEU A CA 1
ATOM 781 C C . LEU A 1 104 ? -1.830 1.933 2.624 1.00 98.19 104 LEU A C 1
ATOM 783 O O . LEU A 1 104 ? -1.103 1.586 3.544 1.00 98.19 104 LEU A O 1
ATOM 787 N N . VAL A 1 105 ? -2.438 3.126 2.623 1.00 97.62 105 VAL A N 1
ATOM 788 C CA . VAL A 1 105 ? -2.277 4.074 3.742 1.00 97.62 105 VAL A CA 1
ATOM 789 C C . VAL A 1 105 ? -2.799 3.477 5.051 1.00 97.62 105 VAL A C 1
ATOM 791 O O . VAL A 1 105 ? -2.157 3.612 6.089 1.00 97.62 105 VAL A O 1
ATOM 794 N N . ILE A 1 106 ? -3.956 2.809 5.010 1.00 97.75 106 ILE A N 1
ATOM 795 C CA . ILE A 1 106 ? -4.514 2.127 6.184 1.00 97.75 106 ILE A CA 1
ATOM 796 C C . ILE A 1 106 ? -3.569 1.017 6.651 1.00 97.75 106 ILE A C 1
ATOM 798 O O . ILE A 1 106 ? -3.341 0.898 7.854 1.00 97.75 106 ILE A O 1
ATOM 802 N N . ALA A 1 107 ? -3.003 0.232 5.731 1.00 97.69 107 ALA A N 1
ATOM 803 C CA . ALA A 1 107 ? -2.040 -0.815 6.057 1.00 97.69 107 ALA A CA 1
ATOM 804 C C . ALA A 1 107 ? -0.809 -0.252 6.784 1.00 97.69 107 ALA A C 1
ATOM 806 O O . ALA A 1 107 ? -0.495 -0.735 7.868 1.00 97.69 107 ALA A O 1
ATOM 807 N N . GLU A 1 108 ? -0.201 0.819 6.261 1.00 97.00 108 GLU A N 1
ATOM 808 C CA . GLU A 1 108 ? 0.946 1.497 6.887 1.00 97.00 108 GLU A CA 1
ATOM 809 C C . GLU A 1 108 ? 0.603 2.057 8.279 1.00 97.00 108 GLU A C 1
ATOM 811 O O . GLU A 1 108 ? 1.356 1.885 9.234 1.00 97.00 108 GLU A O 1
ATOM 816 N N . LEU A 1 109 ? -0.563 2.695 8.432 1.00 96.19 109 LEU A N 1
ATOM 817 C CA . LEU A 1 109 ? -0.989 3.292 9.705 1.00 96.19 109 LEU A CA 1
ATOM 818 C C . LEU A 1 109 ? -1.352 2.263 10.782 1.00 96.19 109 LEU A C 1
ATOM 820 O O . LEU A 1 109 ? -1.263 2.562 11.975 1.00 96.19 109 LEU A O 1
ATOM 824 N N . THR A 1 110 ? -1.811 1.081 10.375 1.00 96.00 110 THR A N 1
ATOM 825 C CA . THR A 1 110 ? -2.283 0.028 11.290 1.00 96.00 110 THR A CA 1
ATOM 826 C C . THR A 1 110 ? -1.307 -1.135 11.433 1.00 96.00 110 THR A C 1
ATOM 828 O O . THR A 1 110 ? -1.593 -2.054 12.199 1.00 96.00 110 THR A O 1
ATOM 831 N N . ASP A 1 111 ? -0.174 -1.091 10.726 1.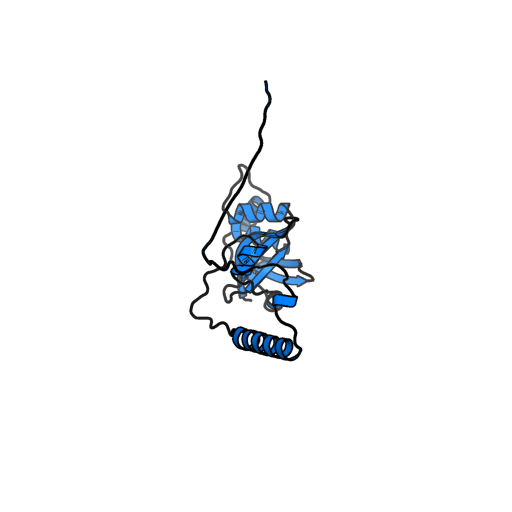00 95.50 111 ASP A N 1
ATOM 832 C CA . ASP A 1 111 ? 0.798 -2.185 10.632 1.00 95.50 111 ASP A CA 1
ATOM 833 C C . ASP A 1 111 ? 0.119 -3.512 10.224 1.00 95.50 111 ASP A C 1
ATOM 835 O O . ASP A 1 111 ? 0.360 -4.586 10.781 1.00 95.50 111 ASP A O 1
ATOM 839 N N . THR A 1 112 ? -0.829 -3.413 9.282 1.00 96.56 112 THR A N 1
ATOM 840 C CA . THR A 1 112 ? -1.646 -4.543 8.820 1.00 96.56 112 THR A CA 1
ATOM 841 C C . THR A 1 112 ? -1.016 -5.175 7.579 1.00 96.56 112 THR A C 1
ATOM 843 O O . THR A 1 112 ? -0.689 -4.456 6.633 1.00 96.56 112 THR A O 1
ATOM 846 N N . PRO A 1 113 ? -0.904 -6.515 7.510 1.00 95.69 113 PRO A N 1
ATOM 847 C CA . PRO A 1 113 ? -0.374 -7.189 6.332 1.00 95.69 113 PRO A CA 1
ATOM 848 C C . PRO A 1 113 ? -1.252 -6.961 5.096 1.00 95.69 113 PRO A C 1
ATOM 850 O O . PRO A 1 113 ? -2.484 -7.047 5.156 1.00 95.69 113 PRO A O 1
ATOM 853 N N . VAL A 1 114 ? -0.593 -6.743 3.958 1.00 98.19 114 VAL A N 1
ATOM 854 C CA . VAL A 1 114 ? -1.238 -6.632 2.649 1.00 98.19 114 VAL A CA 1
ATOM 855 C C . VAL A 1 114 ? -1.062 -7.943 1.893 1.00 98.19 114 VAL A C 1
ATOM 857 O O . VAL A 1 114 ? 0.033 -8.499 1.806 1.00 98.19 114 VAL A O 1
ATOM 860 N N . THR A 1 115 ? -2.149 -8.448 1.321 1.00 98.19 115 THR A N 1
ATOM 861 C CA . THR A 1 115 ? -2.121 -9.636 0.466 1.00 98.19 115 THR A CA 1
ATOM 862 C C . THR A 1 115 ? -2.739 -9.347 -0.890 1.00 98.19 115 THR A C 1
ATOM 864 O O . THR A 1 115 ? -3.468 -8.375 -1.059 1.00 98.19 115 THR A O 1
ATOM 867 N N . VAL A 1 116 ? -2.443 -10.180 -1.880 1.00 98.06 116 VAL A N 1
ATOM 868 C CA . VAL A 1 116 ? -2.964 -10.054 -3.241 1.00 98.06 116 VAL A CA 1
ATOM 869 C C . VAL A 1 116 ? -3.620 -11.350 -3.698 1.00 98.06 116 VAL A C 1
ATOM 871 O O . VAL A 1 116 ? -3.103 -12.445 -3.452 1.00 98.06 116 VAL A O 1
ATOM 874 N N . ALA A 1 117 ? -4.769 -11.232 -4.361 1.00 97.75 117 ALA A N 1
ATOM 875 C CA . ALA A 1 117 ? -5.479 -12.348 -4.965 1.00 97.75 117 ALA A CA 1
ATOM 876 C C . ALA A 1 117 ? -4.670 -12.987 -6.102 1.00 97.75 117 ALA A C 1
ATOM 878 O O . ALA A 1 117 ? -3.951 -12.312 -6.839 1.00 97.75 117 ALA A O 1
ATOM 879 N N . ASP A 1 118 ? -4.821 -14.301 -6.275 1.00 95.56 118 ASP A N 1
ATOM 880 C CA . ASP A 1 118 ? -4.002 -15.059 -7.229 1.00 95.56 118 ASP A CA 1
ATOM 881 C C . ASP A 1 118 ? -4.239 -14.601 -8.682 1.00 95.56 118 ASP A C 1
ATOM 883 O O . ASP A 1 118 ? -3.303 -14.548 -9.475 1.00 95.56 118 ASP A O 1
ATOM 887 N N . ASP A 1 119 ? -5.461 -14.172 -9.013 1.00 94.94 119 ASP A N 1
ATOM 888 C CA . ASP A 1 119 ? -5.805 -13.648 -10.342 1.00 94.94 119 ASP A CA 1
ATOM 889 C C . ASP A 1 119 ? -5.096 -12.314 -10.655 1.00 94.94 119 ASP A C 1
ATOM 891 O O . ASP A 1 119 ? -4.765 -12.029 -11.810 1.00 94.94 119 ASP A O 1
ATOM 895 N N . VAL A 1 120 ? -4.795 -11.512 -9.626 1.00 96.81 120 VAL A N 1
ATOM 896 C CA . VAL A 1 120 ? -4.108 -10.216 -9.756 1.00 96.81 120 VAL A CA 1
ATOM 897 C C . VAL A 1 120 ? -2.603 -10.394 -9.969 1.00 96.81 120 VAL A C 1
ATOM 899 O O . VAL A 1 120 ? -1.972 -9.549 -10.603 1.00 96.81 120 VAL A O 1
ATOM 902 N N . LEU A 1 121 ? -2.022 -11.518 -9.531 1.00 95.12 121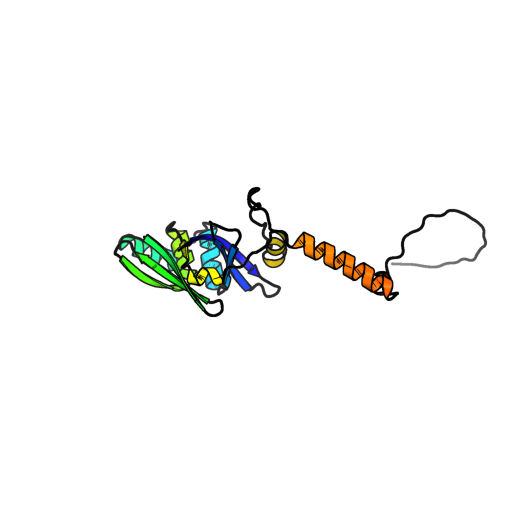 LEU A N 1
ATOM 903 C CA . LEU A 1 121 ? -0.595 -11.817 -9.725 1.00 95.12 121 LEU A CA 1
ATOM 904 C C . LEU A 1 121 ? -0.185 -11.848 -11.202 1.00 95.12 121 LEU A C 1
ATOM 906 O O . LEU A 1 121 ? 0.976 -11.609 -11.519 1.00 95.12 121 LEU A O 1
ATOM 910 N N . SER A 1 122 ? -1.129 -12.092 -12.114 1.00 93.81 122 SER A N 1
ATOM 911 C CA . SER A 1 122 ? -0.884 -12.031 -13.559 1.00 93.81 122 SER A CA 1
ATOM 912 C C . SER A 1 122 ? -0.469 -10.639 -14.062 1.00 93.81 122 SER A C 1
ATOM 914 O O . SER A 1 122 ? 0.142 -10.538 -15.124 1.00 93.81 122 SER A O 1
ATOM 916 N N . ALA A 1 123 ? -0.765 -9.578 -13.302 1.00 94.81 123 ALA A N 1
ATOM 917 C CA . ALA A 1 123 ? -0.355 -8.205 -13.595 1.00 94.81 123 ALA A CA 1
ATOM 918 C C . ALA A 1 123 ? 1.053 -7.864 -13.071 1.00 94.81 123 ALA A C 1
ATOM 920 O O . ALA A 1 123 ? 1.531 -6.751 -13.294 1.00 94.81 123 ALA A O 1
ATOM 921 N N . ALA A 1 124 ? 1.706 -8.782 -12.354 1.00 95.62 124 ALA A N 1
ATOM 922 C CA . ALA A 1 124 ? 3.026 -8.546 -11.799 1.00 95.62 124 ALA A CA 1
ATOM 923 C C . ALA A 1 124 ? 4.106 -8.540 -12.883 1.00 95.62 124 ALA A C 1
ATOM 925 O O . ALA A 1 124 ? 4.087 -9.334 -13.824 1.00 95.62 124 ALA A O 1
ATOM 926 N N . VAL A 1 125 ? 5.078 -7.649 -12.724 1.00 94.38 125 VAL A N 1
ATOM 927 C CA . VAL A 1 125 ? 6.191 -7.466 -13.652 1.00 94.38 125 VAL A CA 1
ATOM 928 C C . VAL A 1 125 ? 7.509 -7.732 -12.946 1.00 94.38 125 VAL A C 1
ATOM 930 O O . VAL A 1 125 ? 7.704 -7.357 -11.791 1.00 94.38 125 VAL A O 1
ATOM 933 N N . PHE A 1 126 ? 8.428 -8.389 -13.643 1.00 94.00 126 PHE A N 1
ATOM 934 C CA . PHE A 1 126 ? 9.809 -8.471 -13.194 1.00 94.00 126 PHE A CA 1
ATOM 935 C C . PHE A 1 126 ? 10.509 -7.146 -13.502 1.00 94.00 126 PHE A C 1
ATOM 937 O O . PHE A 1 126 ? 10.461 -6.672 -14.639 1.00 94.00 126 PHE A O 1
ATOM 944 N N . ILE A 1 127 ? 11.164 -6.561 -12.501 1.00 90.38 127 ILE A N 1
ATOM 945 C CA . ILE A 1 127 ? 11.943 -5.331 -12.651 1.00 90.38 127 ILE A CA 1
ATOM 946 C C . ILE A 1 127 ? 13.384 -5.675 -12.287 1.00 90.38 127 ILE A C 1
ATOM 948 O O . ILE A 1 127 ? 13.673 -6.010 -11.141 1.00 90.38 127 ILE A O 1
ATOM 952 N N . SER A 1 128 ? 14.282 -5.629 -13.273 1.00 90.38 128 SER A N 1
ATOM 953 C CA . SER A 1 128 ? 15.708 -5.859 -13.021 1.00 90.38 128 SER A CA 1
ATOM 954 C C . SER A 1 128 ? 16.301 -4.728 -12.166 1.00 90.38 128 SER A C 1
ATOM 956 O O . SER A 1 128 ? 15.778 -3.613 -12.219 1.00 90.38 128 SER A O 1
ATOM 958 N N . PRO A 1 129 ? 17.401 -4.955 -11.424 1.00 88.75 129 PRO A N 1
ATOM 959 C CA . PRO A 1 129 ? 18.066 -3.890 -10.669 1.00 88.75 129 PRO A CA 1
ATOM 960 C C . PRO A 1 129 ? 18.449 -2.679 -11.533 1.00 88.75 129 PRO A C 1
ATOM 962 O O . PRO A 1 129 ? 18.212 -1.542 -11.130 1.00 88.75 129 PRO A O 1
ATOM 965 N N . ASP A 1 130 ? 18.948 -2.918 -12.750 1.00 89.31 130 ASP A N 1
ATOM 966 C CA . ASP A 1 130 ? 19.304 -1.854 -13.696 1.00 89.31 130 ASP A CA 1
ATOM 967 C C . ASP A 1 130 ? 18.066 -1.054 -14.125 1.00 89.31 130 ASP A C 1
ATOM 969 O O . ASP A 1 130 ? 18.075 0.176 -14.108 1.00 89.31 130 ASP A O 1
ATOM 973 N N . SER A 1 131 ? 16.960 -1.743 -14.435 1.00 89.88 131 SER A N 1
ATOM 974 C CA . SER A 1 131 ? 15.684 -1.092 -14.757 1.00 89.88 131 SER A CA 1
ATOM 975 C C . SER A 1 131 ? 15.108 -0.335 -13.561 1.00 89.88 131 SER A C 1
ATOM 977 O O . SER A 1 131 ? 14.492 0.714 -13.734 1.00 89.88 131 SER A O 1
ATOM 979 N N . MET A 1 132 ? 15.296 -0.847 -12.343 1.00 89.38 132 MET A N 1
ATOM 980 C CA . MET A 1 132 ? 14.826 -0.173 -11.140 1.00 89.38 132 MET A CA 1
ATOM 981 C C . MET A 1 132 ? 15.544 1.171 -10.956 1.00 89.38 132 MET A C 1
ATOM 983 O O . MET A 1 132 ? 14.899 2.193 -10.704 1.00 89.38 132 MET A O 1
ATOM 987 N N . HIS A 1 133 ? 16.856 1.185 -11.191 1.00 88.75 133 HIS A N 1
ATOM 988 C CA . HIS A 1 133 ? 17.650 2.405 -11.164 1.00 88.75 133 HIS A CA 1
ATOM 989 C C . HIS A 1 133 ? 17.264 3.370 -12.293 1.00 88.75 133 HIS A C 1
ATOM 991 O O . HIS A 1 133 ? 17.066 4.556 -12.044 1.00 88.75 133 HIS A O 1
ATOM 997 N N . GLU A 1 134 ? 17.115 2.869 -13.521 1.00 88.88 134 GLU A N 1
ATOM 998 C CA . GLU A 1 134 ? 16.803 3.687 -14.696 1.00 88.88 134 GLU A CA 1
ATOM 999 C C . GLU A 1 134 ? 15.429 4.370 -14.601 1.00 88.88 134 GLU A C 1
ATOM 1001 O O . GLU A 1 134 ? 15.321 5.570 -14.855 1.00 88.88 134 GLU A O 1
ATOM 1006 N N . TYR A 1 135 ? 14.379 3.627 -14.233 1.00 87.50 135 TYR A N 1
ATOM 1007 C CA . TYR A 1 135 ? 13.002 4.133 -14.281 1.00 87.50 135 TYR A CA 1
ATOM 1008 C C . TYR A 1 135 ? 12.524 4.781 -12.983 1.00 87.50 135 TYR A C 1
ATOM 1010 O O . TYR A 1 135 ? 11.688 5.683 -13.041 1.00 87.50 135 TYR A O 1
ATOM 1018 N N . PHE A 1 136 ? 13.023 4.326 -11.831 1.00 88.44 136 PHE A N 1
ATOM 1019 C CA . PHE A 1 136 ? 12.540 4.763 -10.515 1.00 88.44 136 PHE A CA 1
ATOM 1020 C C . PHE A 1 136 ? 13.621 5.459 -9.682 1.00 88.44 136 PHE A C 1
ATOM 1022 O O . PHE A 1 136 ? 13.318 5.989 -8.614 1.00 88.44 136 PHE A O 1
ATOM 1029 N N . GLY A 1 137 ? 14.879 5.462 -10.139 1.00 84.44 137 GLY A N 1
ATOM 1030 C CA . GLY A 1 137 ? 15.987 6.086 -9.418 1.00 84.44 137 GLY A CA 1
ATOM 1031 C C . GLY A 1 137 ? 16.335 5.396 -8.100 1.00 84.44 137 GLY A C 1
ATOM 1032 O O . GLY A 1 137 ? 16.936 6.030 -7.233 1.00 84.44 137 GLY A O 1
ATOM 1033 N N . VAL A 1 138 ? 15.954 4.125 -7.923 1.00 84.19 138 VAL A N 1
ATOM 1034 C CA . VAL A 1 138 ? 16.198 3.366 -6.687 1.00 84.19 138 VAL A CA 1
ATOM 1035 C C . VAL A 1 138 ? 16.983 2.091 -6.944 1.00 84.19 138 VAL A C 1
ATOM 1037 O O . VAL A 1 138 ? 16.958 1.535 -8.039 1.00 84.19 138 VAL A O 1
ATOM 1040 N N . GLU A 1 139 ? 17.725 1.650 -5.932 1.00 82.25 139 GLU A N 1
ATOM 1041 C CA . GLU A 1 139 ? 18.472 0.397 -6.000 1.00 82.25 139 GLU A CA 1
ATOM 1042 C C . GLU A 1 139 ? 17.518 -0.798 -5.879 1.00 82.25 139 GLU A C 1
ATOM 1044 O O . GLU A 1 139 ? 16.594 -0.801 -5.060 1.00 82.25 139 GLU A O 1
ATOM 1049 N N . GLY A 1 140 ? 17.753 -1.807 -6.721 1.00 74.19 140 GLY A N 1
ATOM 1050 C CA . GLY A 1 140 ? 17.050 -3.085 -6.679 1.00 74.19 140 GLY A CA 1
ATOM 1051 C C . GLY A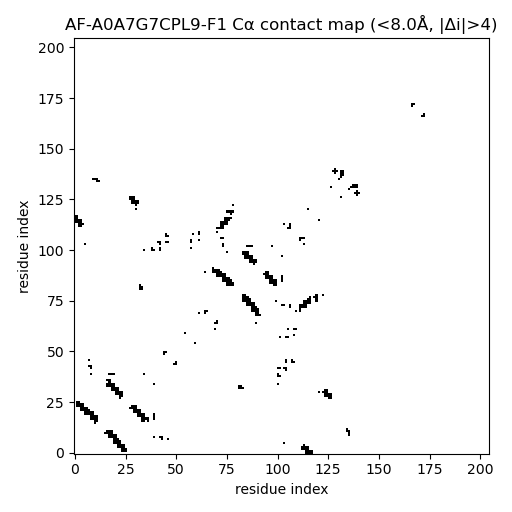 1 140 ? 17.257 -3.833 -5.363 1.00 74.19 140 GLY A C 1
ATOM 1052 O O . GLY A 1 140 ? 18.289 -3.648 -4.715 1.00 74.19 140 GLY A O 1
ATOM 1053 N N . PRO A 1 141 ? 16.328 -4.726 -4.973 1.00 70.94 141 PRO A N 1
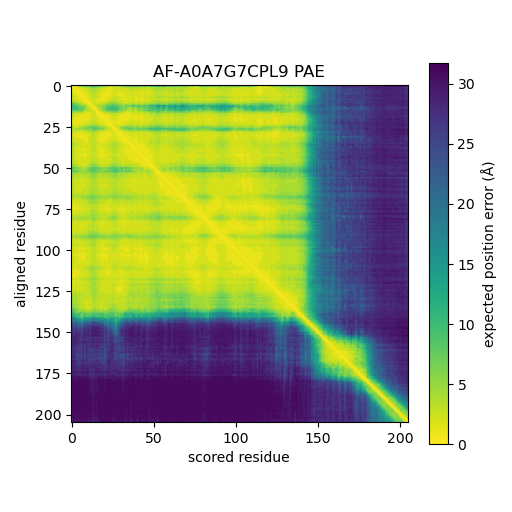ATOM 1054 C CA . PRO A 1 141 ? 16.627 -5.702 -3.934 1.00 70.94 141 PRO A CA 1
ATOM 1055 C C . PRO A 1 141 ? 17.875 -6.507 -4.328 1.00 70.94 141 PRO A C 1
ATOM 1057 O O . PRO A 1 141 ? 18.038 -6.880 -5.493 1.00 70.94 141 PRO A O 1
ATOM 1060 N N . GLU A 1 142 ? 18.757 -6.778 -3.360 1.00 66.50 142 GLU A N 1
ATOM 1061 C CA . GLU A 1 142 ? 19.906 -7.657 -3.587 1.00 66.50 142 GLU A CA 1
ATOM 1062 C C . GLU A 1 142 ? 19.399 -9.014 -4.095 1.00 66.50 142 GLU A C 1
ATOM 1064 O O . GLU A 1 142 ? 18.468 -9.601 -3.531 1.00 66.50 142 GLU A O 1
ATOM 1069 N N . ALA A 1 143 ? 19.975 -9.486 -5.202 1.00 59.12 143 ALA A N 1
ATOM 1070 C CA . ALA A 1 143 ? 19.620 -10.779 -5.762 1.00 59.12 143 ALA A CA 1
ATOM 1071 C C . ALA A 1 143 ? 19.955 -11.866 -4.733 1.00 59.12 143 ALA A C 1
ATOM 1073 O O . ALA A 1 143 ? 21.105 -11.985 -4.309 1.00 59.12 143 ALA A O 1
ATOM 1074 N N . ASP A 1 144 ? 18.957 -12.654 -4.336 1.00 52.50 144 ASP A N 1
ATOM 1075 C CA . ASP A 1 144 ? 19.196 -13.814 -3.485 1.00 52.50 144 ASP A CA 1
ATOM 1076 C C . ASP A 1 144 ? 20.054 -14.811 -4.279 1.00 52.50 144 ASP A C 1
ATOM 1078 O O . ASP A 1 144 ? 19.696 -15.194 -5.397 1.00 52.50 144 ASP A O 1
ATOM 1082 N N . GLU A 1 145 ? 21.194 -15.232 -3.724 1.00 46.75 145 GLU A N 1
ATOM 1083 C CA . GLU A 1 145 ? 22.195 -16.078 -4.402 1.00 46.75 145 GLU A CA 1
ATOM 1084 C C . GLU A 1 145 ? 21.651 -17.474 -4.809 1.00 46.75 145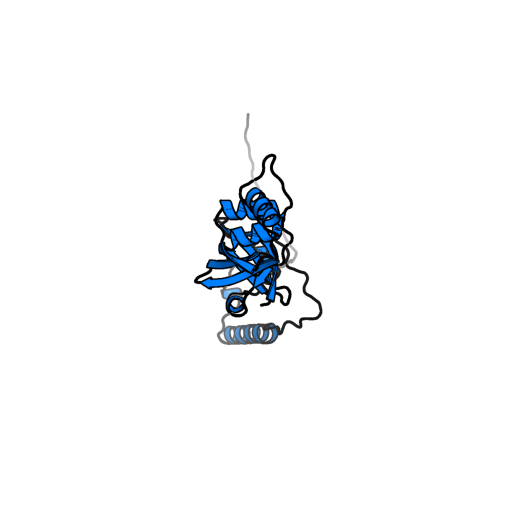 GLU A C 1
ATOM 1086 O O . GLU A 1 145 ? 22.377 -18.297 -5.374 1.00 46.75 145 GLU A O 1
ATOM 1091 N N . GLY A 1 146 ? 20.375 -17.766 -4.527 1.00 46.09 146 GLY A N 1
ATOM 1092 C CA . GLY A 1 146 ? 19.695 -19.035 -4.788 1.00 46.09 146 GLY A CA 1
ATOM 1093 C C . GLY A 1 146 ? 18.779 -19.083 -6.017 1.00 46.09 146 GLY A C 1
ATOM 1094 O O . GLY A 1 146 ? 18.461 -20.187 -6.468 1.00 46.09 146 GLY A O 1
ATOM 1095 N N . GLU A 1 147 ? 18.370 -17.954 -6.600 1.00 42.62 147 GLU A N 1
ATOM 1096 C CA . GLU A 1 147 ? 17.606 -17.972 -7.852 1.00 42.62 147 GLU A CA 1
ATOM 1097 C C . GLU A 1 147 ? 18.579 -17.953 -9.029 1.00 42.62 147 GLU A C 1
ATOM 1099 O O . GLU A 1 147 ? 19.036 -16.908 -9.488 1.00 42.62 147 GLU A O 1
ATOM 1104 N N . GLN A 1 148 ? 18.903 -19.151 -9.532 1.00 37.50 148 GLN A N 1
ATOM 1105 C CA . GLN A 1 148 ? 19.446 -19.293 -10.877 1.00 37.50 148 GLN A CA 1
ATOM 1106 C C . GLN A 1 148 ? 18.478 -18.605 -11.833 1.00 37.50 148 GLN A C 1
ATOM 1108 O O . GLN A 1 148 ? 17.450 -19.165 -12.218 1.00 37.50 148 GLN A O 1
ATOM 1113 N N . THR A 1 149 ? 18.832 -17.387 -12.225 1.00 38.09 149 THR A N 1
ATOM 1114 C CA . THR A 1 149 ? 18.329 -16.774 -13.435 1.00 38.09 149 THR A CA 1
ATOM 1115 C C . THR A 1 149 ? 18.500 -17.832 -14.517 1.00 38.09 149 THR A C 1
ATOM 1117 O O . THR A 1 149 ? 19.614 -18.243 -14.856 1.00 38.09 149 THR A O 1
ATOM 1120 N N . VAL A 1 150 ? 17.388 -18.353 -15.040 1.00 40.06 150 VAL A N 1
ATOM 1121 C CA . VAL A 1 150 ? 17.417 -19.025 -16.336 1.00 40.06 150 VAL A CA 1
ATOM 1122 C C . VAL A 1 150 ? 17.663 -17.900 -17.325 1.00 40.06 150 VAL A C 1
ATOM 1124 O O . VAL A 1 150 ? 16.758 -17.320 -17.912 1.00 40.06 150 VAL A O 1
ATOM 1127 N N . SER A 1 151 ? 18.931 -17.519 -17.367 1.00 44.91 151 SER A N 1
ATOM 1128 C CA . SER A 1 151 ? 19.513 -16.532 -18.229 1.00 44.91 151 SER A CA 1
ATOM 1129 C C . SER A 1 151 ? 19.154 -16.935 -19.653 1.00 44.91 151 SER A C 1
ATOM 1131 O O . SER A 1 151 ? 19.606 -17.955 -20.177 1.00 44.91 151 SER A O 1
ATOM 1133 N N . LEU A 1 152 ? 18.318 -16.109 -20.279 1.00 45.00 152 LEU A N 1
ATOM 1134 C CA . LEU A 1 152 ? 18.145 -16.079 -21.728 1.00 45.00 152 LEU A CA 1
ATOM 1135 C C . LEU A 1 152 ? 19.439 -15.595 -22.430 1.00 45.00 152 LEU A C 1
ATOM 1137 O O . LEU A 1 152 ? 19.471 -15.505 -23.656 1.00 45.00 152 LEU A O 1
ATOM 1141 N N . ASP A 1 153 ? 20.530 -15.335 -21.695 1.00 58.16 153 ASP A N 1
ATOM 1142 C CA . ASP A 1 153 ? 21.753 -14.726 -22.229 1.00 58.16 153 ASP A CA 1
ATOM 1143 C C . ASP A 1 153 ? 22.629 -15.710 -23.002 1.00 58.16 153 ASP A C 1
ATOM 1145 O O . ASP A 1 153 ? 23.431 -15.288 -23.835 1.00 58.16 153 ASP A O 1
ATOM 1149 N N . ALA A 1 154 ? 22.487 -17.020 -22.775 1.00 54.00 154 ALA A N 1
ATOM 1150 C CA . ALA A 1 154 ? 23.215 -18.004 -23.575 1.00 54.00 154 ALA A CA 1
ATOM 1151 C C . ALA A 1 154 ? 22.734 -18.000 -25.037 1.00 54.00 154 ALA A C 1
ATOM 1153 O O . ALA A 1 154 ? 23.549 -18.078 -25.955 1.00 54.00 154 ALA A O 1
ATOM 1154 N N . ASP A 1 155 ? 21.423 -17.854 -25.249 1.00 57.59 155 ASP A N 1
ATOM 1155 C CA . ASP A 1 155 ? 20.815 -17.847 -26.582 1.00 57.59 155 ASP A CA 1
ATOM 1156 C C . ASP A 1 155 ? 20.899 -16.455 -27.234 1.00 57.59 155 ASP A C 1
ATOM 1158 O O . ASP A 1 155 ? 21.088 -16.350 -28.443 1.00 57.59 155 ASP A O 1
ATOM 1162 N N . ALA A 1 156 ? 20.843 -15.376 -26.441 1.00 62.03 156 ALA A N 1
ATOM 1163 C CA . ALA A 1 156 ? 21.025 -14.008 -26.934 1.00 62.03 156 ALA A CA 1
ATOM 1164 C C . ALA A 1 156 ? 22.462 -13.748 -27.420 1.00 62.03 156 ALA A C 1
ATOM 1166 O O . ALA A 1 156 ? 22.655 -13.334 -28.559 1.00 62.03 156 ALA A O 1
ATOM 1167 N N . ARG A 1 157 ? 23.485 -14.105 -26.625 1.00 65.81 157 ARG A N 1
ATOM 1168 C CA . ARG A 1 157 ? 24.892 -13.964 -27.050 1.00 65.81 157 ARG A CA 1
ATOM 1169 C C . ARG A 1 157 ? 25.230 -14.841 -28.253 1.00 65.81 157 ARG A C 1
ATOM 1171 O O . ARG A 1 157 ? 26.020 -14.433 -29.099 1.00 65.81 157 ARG A O 1
ATOM 1178 N N . ALA A 1 158 ? 24.648 -16.038 -28.341 1.00 68.19 158 ALA A N 1
ATOM 1179 C CA . ALA A 1 158 ? 24.831 -16.908 -29.500 1.00 68.19 158 ALA A CA 1
ATOM 1180 C C . ALA A 1 158 ? 24.231 -16.288 -30.773 1.00 68.19 158 ALA A C 1
ATOM 1182 O O . ALA A 1 158 ? 24.888 -16.291 -31.815 1.00 68.19 158 ALA A O 1
ATOM 1183 N N . LYS A 1 159 ? 23.033 -15.699 -30.674 1.00 72.56 159 LYS A N 1
ATOM 1184 C CA . LYS A 1 159 ? 22.372 -15.005 -31.789 1.00 72.56 159 LYS A CA 1
ATOM 1185 C C . LYS A 1 159 ? 23.108 -13.741 -32.214 1.00 72.56 159 LYS A C 1
ATOM 1187 O O . LYS A 1 159 ? 23.227 -13.513 -33.413 1.00 72.56 159 LYS A O 1
ATOM 1192 N N . ASP A 1 160 ? 23.652 -12.974 -31.273 1.00 72.81 160 ASP A N 1
ATOM 1193 C CA . ASP A 1 160 ? 24.444 -11.779 -31.588 1.00 72.81 160 ASP A CA 1
ATOM 1194 C C . ASP A 1 160 ? 25.721 -12.143 -32.361 1.00 72.81 160 ASP A C 1
ATOM 1196 O O . ASP A 1 160 ? 26.049 -11.512 -33.367 1.00 72.81 160 ASP A O 1
ATOM 1200 N N . VAL A 1 161 ? 26.409 -13.220 -31.958 1.00 80.19 161 VAL A N 1
ATOM 1201 C CA . VAL A 1 161 ? 27.604 -13.717 -32.663 1.00 80.19 161 VAL A CA 1
ATOM 1202 C C . VAL A 1 161 ? 27.254 -14.269 -34.048 1.00 80.19 161 VAL A C 1
ATOM 1204 O O . VAL A 1 161 ? 27.980 -14.015 -35.012 1.00 80.19 161 VAL A O 1
ATOM 1207 N N . GLU A 1 162 ? 26.148 -15.002 -34.178 1.00 82.62 162 GLU A N 1
ATOM 1208 C CA . GLU A 1 162 ? 25.697 -15.552 -35.462 1.00 82.62 162 GLU A CA 1
ATOM 1209 C C . GLU A 1 162 ? 25.254 -14.443 -36.431 1.00 82.62 162 GLU A C 1
ATOM 1211 O O . GLU A 1 162 ? 25.621 -14.454 -37.609 1.00 82.62 162 GLU A O 1
ATOM 1216 N N . PHE A 1 163 ? 24.542 -13.431 -35.929 1.00 77.81 163 PHE A N 1
ATOM 1217 C CA . PHE A 1 163 ? 24.128 -12.265 -36.703 1.00 77.81 163 PHE A CA 1
ATOM 1218 C C . PHE A 1 163 ? 25.330 -11.431 -37.168 1.00 77.81 163 PHE A C 1
ATOM 1220 O O . PHE A 1 163 ? 25.402 -11.060 -38.342 1.00 77.81 163 PHE A O 1
ATOM 1227 N N . ALA A 1 164 ? 26.320 -11.206 -36.298 1.00 79.94 164 ALA A N 1
ATOM 1228 C CA . ALA A 1 164 ? 27.553 -10.507 -36.660 1.00 79.94 164 ALA A CA 1
ATOM 1229 C C . ALA A 1 164 ? 28.344 -11.251 -37.752 1.00 79.94 164 ALA A C 1
ATOM 1231 O O . ALA A 1 164 ? 28.830 -10.639 -38.707 1.00 79.94 164 ALA A O 1
ATOM 1232 N N . GLN A 1 165 ? 28.432 -12.584 -37.668 1.00 82.44 165 GLN A N 1
ATOM 1233 C CA . GLN A 1 165 ? 29.072 -13.402 -38.704 1.00 82.44 165 GLN A CA 1
ATOM 1234 C C . GLN A 1 165 ? 28.309 -13.355 -40.033 1.00 82.44 165 GLN A C 1
ATOM 1236 O O . GLN A 1 165 ? 28.929 -13.265 -41.097 1.00 82.44 165 GLN A O 1
ATOM 1241 N N . PHE A 1 166 ? 26.976 -13.370 -39.984 1.00 83.94 166 PHE A N 1
ATOM 1242 C CA . PHE A 1 166 ? 26.130 -13.243 -41.166 1.00 83.94 166 PHE A CA 1
ATOM 1243 C C . PHE A 1 166 ? 26.314 -11.885 -41.858 1.00 83.94 166 PHE A C 1
ATOM 1245 O O . PHE A 1 166 ? 26.540 -11.844 -43.069 1.00 83.94 166 PHE A O 1
ATOM 1252 N N . MET A 1 167 ? 26.308 -10.785 -41.102 1.00 85.19 167 MET A N 1
ATOM 1253 C CA . MET A 1 167 ? 26.522 -9.434 -41.637 1.00 85.19 167 MET A CA 1
ATOM 1254 C C . MET A 1 167 ? 27.916 -9.272 -42.256 1.00 85.19 167 MET A C 1
ATOM 1256 O O . MET A 1 167 ? 28.042 -8.759 -43.370 1.00 85.19 167 MET A O 1
ATOM 1260 N N . ASN A 1 168 ? 28.946 -9.827 -41.610 1.00 80.62 168 ASN A N 1
ATOM 1261 C CA . ASN A 1 168 ? 30.307 -9.832 -42.145 1.00 80.62 168 ASN A CA 1
ATOM 1262 C C . ASN A 1 168 ? 30.402 -10.640 -43.458 1.00 80.62 168 ASN A C 1
ATOM 1264 O O . ASN A 1 168 ? 31.078 -10.233 -44.402 1.00 80.62 168 ASN A O 1
ATOM 1268 N N . SER A 1 169 ? 29.648 -11.742 -43.585 1.00 83.19 169 SER A N 1
ATOM 1269 C CA . SER A 1 169 ? 29.568 -12.516 -44.837 1.00 83.19 169 SER A CA 1
ATOM 1270 C C . SER A 1 169 ? 28.916 -11.749 -45.999 1.00 83.19 169 SER A C 1
ATOM 1272 O O . SER A 1 169 ? 29.231 -12.006 -47.161 1.00 83.19 169 SER A O 1
ATOM 1274 N N . LEU A 1 170 ? 28.045 -10.782 -45.689 1.00 85.62 170 LEU A N 1
ATOM 1275 C CA . LEU A 1 170 ? 27.419 -9.875 -46.654 1.00 85.62 170 LEU A CA 1
ATOM 1276 C C . LEU A 1 170 ? 28.284 -8.639 -46.962 1.00 85.62 170 LEU A C 1
ATOM 1278 O O . LEU A 1 170 ? 27.872 -7.794 -47.756 1.00 85.62 170 LEU A O 1
ATOM 1282 N N . GLY A 1 171 ? 29.484 -8.548 -46.377 1.00 80.19 171 GLY A N 1
ATOM 1283 C CA . GLY A 1 171 ? 30.423 -7.447 -46.585 1.00 80.19 171 GLY A CA 1
ATOM 1284 C C . GLY A 1 171 ? 30.058 -6.167 -45.834 1.00 80.19 171 GLY A C 1
ATOM 1285 O O . GLY A 1 171 ? 30.531 -5.103 -46.220 1.00 80.19 171 GLY A O 1
ATOM 1286 N N . VAL A 1 172 ? 29.216 -6.264 -44.801 1.00 78.62 172 VAL A N 1
ATOM 1287 C CA . VAL A 1 172 ? 28.827 -5.139 -43.944 1.00 78.62 172 VAL A CA 1
ATOM 1288 C C . VAL A 1 172 ? 29.502 -5.312 -42.587 1.00 78.62 172 VAL A C 1
ATOM 1290 O O . VAL A 1 172 ? 29.305 -6.325 -41.915 1.00 78.62 172 VAL A O 1
ATOM 1293 N N . SER A 1 173 ? 30.308 -4.332 -42.189 1.00 75.00 173 SER A N 1
ATOM 1294 C CA . SER A 1 173 ? 31.025 -4.323 -40.912 1.00 75.00 173 SER A CA 1
ATOM 1295 C C . SER A 1 173 ? 30.401 -3.329 -39.928 1.00 75.00 173 SER A C 1
ATOM 1297 O O . SER A 1 173 ? 29.713 -2.394 -40.330 1.00 75.00 173 SER A O 1
ATOM 1299 N N . GLU A 1 174 ? 30.653 -3.487 -38.626 1.00 64.25 174 GLU A N 1
ATOM 1300 C CA . GLU A 1 174 ? 30.178 -2.527 -37.610 1.00 64.25 174 GLU A CA 1
ATOM 1301 C C . GLU A 1 174 ? 30.685 -1.094 -37.862 1.00 64.25 174 GLU A C 1
ATOM 1303 O O . GLU A 1 174 ? 29.994 -0.123 -37.550 1.00 64.25 174 GLU A O 1
ATOM 1308 N N . ALA A 1 175 ? 31.849 -0.950 -38.503 1.00 64.12 175 ALA A N 1
ATOM 1309 C CA . ALA A 1 175 ? 32.420 0.342 -38.878 1.00 64.12 175 ALA A CA 1
ATOM 1310 C C . ALA A 1 175 ? 31.588 1.097 -39.937 1.00 64.12 175 ALA A C 1
ATOM 1312 O O . ALA A 1 175 ? 31.681 2.321 -40.020 1.00 64.12 175 ALA A O 1
ATOM 1313 N N . ASP A 1 176 ? 30.744 0.398 -40.706 1.00 68.75 176 ASP A N 1
ATOM 1314 C CA . ASP A 1 176 ? 29.852 1.013 -41.699 1.00 68.75 176 ASP A CA 1
ATOM 1315 C C . ASP A 1 176 ? 28.613 1.663 -41.054 1.00 68.75 176 ASP A C 1
ATOM 1317 O O . ASP A 1 176 ? 27.988 2.541 -41.650 1.00 68.75 176 ASP A O 1
ATOM 1321 N N . PHE A 1 177 ? 28.267 1.261 -39.825 1.00 65.19 177 PHE A N 1
ATOM 1322 C CA . PHE A 1 177 ? 27.146 1.816 -39.058 1.00 65.19 177 PHE A CA 1
ATOM 1323 C C . PHE A 1 177 ? 27.557 2.986 -38.152 1.00 65.19 177 PHE A C 1
ATOM 1325 O O . PHE A 1 177 ? 26.731 3.860 -37.881 1.00 65.19 177 PHE A O 1
ATOM 1332 N N . PHE A 1 178 ? 28.825 3.043 -37.728 1.00 55.25 178 PHE A N 1
ATOM 1333 C CA . PHE A 1 178 ? 29.363 4.094 -36.857 1.00 55.25 178 PHE A CA 1
ATOM 1334 C C . PHE A 1 178 ? 30.580 4.792 -37.489 1.00 55.25 178 PHE A C 1
ATOM 1336 O O . PHE A 1 178 ? 31.720 4.578 -37.066 1.00 55.25 178 PHE A O 1
ATOM 1343 N N . PRO A 1 179 ? 30.381 5.664 -38.491 1.00 46.78 179 PRO A N 1
ATOM 1344 C CA . PRO A 1 179 ? 31.480 6.409 -39.085 1.00 46.78 179 PRO A CA 1
ATOM 1345 C C . PRO A 1 179 ? 31.928 7.514 -38.113 1.00 46.78 179 PRO A C 1
ATOM 1347 O O . PRO A 1 179 ? 31.353 8.602 -38.107 1.00 46.78 179 PRO A O 1
ATOM 1350 N N . GLY A 1 180 ? 32.934 7.263 -37.261 1.00 48.19 180 GLY A N 1
ATOM 1351 C CA . GLY A 1 180 ? 33.463 8.342 -36.412 1.00 48.19 180 GLY A CA 1
ATOM 1352 C C . GLY A 1 180 ? 34.504 8.046 -35.329 1.00 48.19 180 GLY A C 1
ATOM 1353 O O . GLY A 1 180 ? 35.122 8.998 -34.860 1.00 48.19 180 GLY A O 1
ATOM 1354 N N . THR A 1 181 ? 34.767 6.805 -34.917 1.00 41.91 181 THR A N 1
ATOM 1355 C CA . THR A 1 181 ? 35.791 6.551 -33.882 1.00 41.91 181 THR A CA 1
ATOM 1356 C C . THR A 1 181 ? 37.128 6.189 -34.517 1.00 41.91 181 THR A C 1
ATOM 1358 O O . THR A 1 181 ? 37.425 5.024 -34.762 1.00 41.91 181 THR A O 1
ATOM 1361 N N . HIS A 1 182 ? 37.931 7.212 -34.813 1.00 39.44 182 HIS A N 1
ATOM 1362 C CA . HIS A 1 182 ? 39.328 7.054 -35.213 1.00 39.44 182 HIS A CA 1
ATOM 1363 C C . HIS A 1 182 ? 40.147 6.505 -34.033 1.00 39.44 182 HIS A C 1
ATOM 1365 O O . HIS A 1 182 ? 40.276 7.166 -33.001 1.00 39.44 182 HIS A O 1
ATOM 1371 N N . GLU A 1 183 ? 40.725 5.314 -34.200 1.00 36.03 183 GLU A N 1
ATOM 1372 C CA . GLU A 1 183 ? 41.820 4.829 -33.361 1.00 36.03 183 GLU A CA 1
ATOM 1373 C C . GLU A 1 183 ? 43.003 5.801 -33.461 1.00 36.03 183 GLU A C 1
ATOM 1375 O O . GLU A 1 183 ? 43.474 6.148 -34.549 1.00 36.03 183 GLU A O 1
ATOM 1380 N N . VAL A 1 184 ? 43.477 6.260 -32.305 1.00 36.03 184 VAL A N 1
ATOM 1381 C CA . VAL A 1 184 ? 44.685 7.074 -32.190 1.00 36.03 184 VAL A CA 1
ATOM 1382 C C . VAL A 1 184 ? 45.883 6.135 -32.321 1.00 36.03 184 VAL A C 1
ATOM 1384 O O . VAL A 1 184 ? 46.152 5.345 -31.419 1.00 36.03 184 VAL A O 1
ATOM 1387 N N . VAL A 1 185 ? 46.594 6.207 -33.446 1.00 35.59 185 VAL A N 1
ATOM 1388 C CA . VAL A 1 185 ? 47.876 5.515 -33.642 1.00 35.59 185 VAL A CA 1
ATOM 1389 C C . VAL A 1 185 ? 49.010 6.490 -33.325 1.00 35.59 185 VAL A C 1
ATOM 1391 O O . VAL A 1 185 ? 49.177 7.504 -33.999 1.00 35.59 185 VAL A O 1
ATOM 1394 N N . ASP A 1 186 ? 49.766 6.169 -32.276 1.00 38.81 186 ASP A N 1
ATOM 1395 C CA . ASP A 1 186 ? 51.042 6.791 -31.908 1.00 38.81 186 ASP A CA 1
ATOM 1396 C C . ASP A 1 186 ? 52.155 6.366 -32.889 1.00 38.81 186 ASP A C 1
ATOM 1398 O O . ASP A 1 186 ? 52.227 5.200 -33.287 1.00 38.81 186 ASP A O 1
ATOM 1402 N N . GLY A 1 187 ? 53.017 7.305 -33.297 1.00 32.44 187 GLY A N 1
ATOM 1403 C CA . GLY A 1 187 ? 54.054 7.069 -34.307 1.00 32.44 187 GLY A CA 1
ATOM 1404 C C . GLY A 1 187 ? 54.854 8.309 -34.727 1.00 32.44 187 GLY A C 1
ATOM 1405 O O . GLY A 1 187 ? 54.569 8.936 -35.740 1.00 32.44 187 GLY A O 1
ATOM 1406 N N . SER A 1 188 ? 55.868 8.617 -33.921 1.00 32.84 188 SER A N 1
ATOM 1407 C CA . SER A 1 188 ? 57.077 9.441 -34.117 1.00 32.84 188 SER A CA 1
ATOM 1408 C C . SER A 1 188 ? 57.505 9.963 -35.514 1.00 32.84 188 SER A C 1
ATOM 1410 O O . SER A 1 188 ? 57.601 9.210 -36.478 1.00 32.84 188 SER A O 1
ATOM 1412 N N . GLU A 1 189 ? 58.037 11.200 -35.468 1.00 34.12 189 GLU A N 1
ATOM 1413 C CA . GLU A 1 189 ? 59.246 11.720 -36.157 1.00 34.12 189 GLU A CA 1
ATOM 1414 C C . GLU A 1 189 ? 59.195 12.192 -37.634 1.00 34.12 189 GLU A C 1
ATOM 1416 O O . GLU A 1 189 ? 59.283 11.412 -38.574 1.00 34.12 189 GLU A O 1
ATOM 1421 N N . THR A 1 190 ? 59.242 13.519 -37.847 1.00 31.06 190 THR A N 1
ATOM 1422 C CA . THR A 1 190 ? 60.430 14.310 -38.286 1.00 31.06 190 THR A CA 1
ATOM 1423 C C . THR A 1 190 ? 60.089 15.504 -39.197 1.00 31.06 190 THR A C 1
ATOM 1425 O O . THR A 1 190 ? 59.538 15.346 -40.277 1.00 31.06 190 THR A O 1
ATOM 1428 N N . GLY A 1 191 ? 60.563 16.690 -38.792 1.00 30.16 191 GLY A N 1
ATOM 1429 C CA . GLY A 1 191 ? 61.381 17.544 -39.661 1.00 30.16 191 GLY A CA 1
ATOM 1430 C C . GLY A 1 191 ? 60.755 18.772 -40.344 1.00 30.16 191 GLY A C 1
ATOM 1431 O O . GLY A 1 191 ? 60.083 18.608 -41.350 1.00 30.16 191 GLY A O 1
ATOM 1432 N N . VAL A 1 192 ? 61.177 19.961 -39.858 1.00 36.84 192 VAL A N 1
ATOM 1433 C CA . VAL A 1 192 ? 61.699 21.138 -40.617 1.00 36.84 192 VAL A CA 1
ATOM 1434 C C . VAL A 1 192 ? 60.710 21.852 -41.569 1.00 36.84 192 VAL A C 1
ATOM 1436 O O . VAL A 1 192 ? 60.074 21.206 -42.385 1.00 36.84 192 VAL A O 1
ATOM 1439 N N . ASP A 1 193 ? 60.571 23.177 -41.672 1.00 33.91 193 ASP A N 1
ATOM 1440 C CA . ASP A 1 193 ? 61.038 24.412 -41.011 1.00 33.91 193 ASP A CA 1
ATOM 1441 C C . ASP A 1 193 ? 60.355 25.577 -41.779 1.00 33.91 193 ASP A C 1
ATOM 1443 O O . ASP A 1 193 ? 59.703 25.343 -42.801 1.00 33.91 193 ASP A O 1
ATOM 1447 N N . ASP A 1 194 ? 60.585 26.801 -41.309 1.00 38.44 194 ASP A N 1
ATOM 1448 C CA . ASP A 1 194 ? 60.399 28.106 -41.960 1.00 38.44 194 ASP A CA 1
ATOM 1449 C C . ASP A 1 194 ? 58.982 28.719 -41.924 1.00 38.44 194 ASP A C 1
ATOM 1451 O O . ASP A 1 194 ? 58.045 28.267 -42.575 1.00 38.44 194 ASP A O 1
ATOM 1455 N N . ALA A 1 195 ? 58.756 29.703 -41.037 1.00 36.81 195 ALA A N 1
ATOM 1456 C CA . ALA A 1 195 ? 59.085 31.139 -41.208 1.00 36.81 195 ALA A CA 1
ATOM 1457 C C . ALA A 1 195 ? 57.895 31.851 -41.892 1.00 36.81 195 ALA A C 1
ATOM 1459 O O . ALA A 1 195 ? 57.297 31.319 -42.813 1.00 36.81 195 ALA A O 1
ATOM 1460 N N . ASP A 1 196 ? 57.425 33.047 -41.559 1.00 34.72 196 ASP A N 1
ATOM 1461 C CA . ASP A 1 196 ? 57.860 34.182 -40.752 1.00 34.72 196 ASP A CA 1
ATOM 1462 C C . ASP A 1 196 ? 56.666 35.176 -40.791 1.00 34.72 196 ASP A C 1
ATOM 1464 O O . ASP A 1 196 ? 55.713 35.003 -41.556 1.00 34.72 196 ASP A O 1
ATOM 1468 N N . VAL A 1 197 ? 56.799 36.265 -40.041 1.00 41.44 197 VAL A N 1
ATOM 1469 C CA . VAL A 1 197 ? 56.187 37.585 -40.241 1.00 41.44 197 VAL A CA 1
ATOM 1470 C C . VAL A 1 197 ? 54.962 37.910 -39.377 1.00 41.44 197 VAL A C 1
ATOM 1472 O O . VAL A 1 197 ? 53.813 37.749 -39.769 1.00 41.44 197 VAL A O 1
ATOM 1475 N N . THR A 1 198 ? 55.286 38.424 -38.181 1.00 40.50 198 THR A N 1
ATOM 1476 C CA . THR A 1 198 ? 54.890 39.730 -37.596 1.00 40.50 198 THR A CA 1
ATOM 1477 C C . THR A 1 198 ? 53.505 40.303 -37.952 1.00 40.50 198 THR A C 1
ATOM 1479 O O . THR A 1 198 ? 53.149 40.372 -39.120 1.00 40.50 198 THR A O 1
ATOM 1482 N N . ARG A 1 199 ? 52.733 40.924 -37.058 1.00 39.56 199 ARG A N 1
ATOM 1483 C CA . ARG A 1 199 ? 53.050 42.109 -36.237 1.00 39.56 199 ARG A CA 1
ATOM 1484 C C . ARG A 1 199 ? 51.717 42.548 -35.584 1.00 39.56 199 ARG A C 1
ATOM 1486 O O . ARG A 1 199 ? 50.701 42.399 -36.253 1.00 39.56 199 ARG A O 1
ATOM 1493 N N . ASP A 1 200 ? 51.777 43.083 -34.358 1.00 42.22 200 ASP A N 1
ATOM 1494 C CA . ASP A 1 200 ? 51.148 44.342 -33.891 1.00 42.22 200 ASP A CA 1
ATOM 1495 C C . ASP A 1 200 ? 49.641 44.559 -34.209 1.00 42.22 200 ASP A C 1
ATOM 1497 O O . ASP A 1 200 ? 49.207 44.476 -35.347 1.00 42.22 200 ASP A O 1
ATOM 1501 N N . GLU A 1 201 ? 48.737 44.876 -33.283 1.00 46.62 201 GLU A N 1
ATOM 1502 C CA . GLU A 1 201 ? 48.784 45.953 -32.291 1.00 46.62 201 GLU A CA 1
ATOM 1503 C C . GLU A 1 201 ? 47.454 45.923 -31.496 1.00 46.62 201 GLU A C 1
ATOM 1505 O O . GLU A 1 201 ? 46.419 45.564 -32.055 1.00 46.62 201 GLU A O 1
ATOM 1510 N N . ASP A 1 202 ? 47.527 46.332 -30.224 1.00 44.84 202 ASP A N 1
ATOM 1511 C CA . ASP A 1 202 ? 46.545 47.116 -29.451 1.00 44.84 202 ASP A CA 1
ATOM 1512 C C . ASP A 1 202 ? 45.084 46.625 -29.308 1.00 44.84 202 ASP A C 1
ATOM 1514 O O . ASP A 1 202 ? 44.390 46.279 -30.251 1.00 44.84 202 ASP A O 1
ATOM 1518 N N . GLY A 1 203 ? 44.457 46.637 -28.135 1.00 39.69 203 GLY A N 1
ATOM 1519 C CA . GLY A 1 203 ? 44.739 47.384 -26.920 1.00 39.69 203 GLY A CA 1
ATOM 1520 C C . GLY A 1 203 ? 43.414 47.882 -26.335 1.00 39.69 203 GLY A C 1
ATOM 1521 O O . GLY A 1 203 ? 42.603 48.442 -27.062 1.00 39.69 203 GLY A O 1
ATOM 1522 N N . GLU A 1 204 ? 43.269 47.695 -25.018 1.00 49.78 204 GLU A N 1
ATOM 1523 C CA . GLU A 1 204 ? 42.471 48.509 -24.080 1.00 49.78 204 GLU A CA 1
ATOM 1524 C C . GLU A 1 204 ? 40.935 48.565 -24.265 1.00 49.78 204 GLU A C 1
ATOM 1526 O O . GLU A 1 204 ? 40.399 48.664 -25.357 1.00 49.78 204 GLU A O 1
ATOM 1531 N N . LYS A 1 205 ? 40.117 48.578 -23.213 1.00 42.12 205 LYS A N 1
ATOM 1532 C CA . LYS A 1 205 ? 40.317 48.643 -21.761 1.00 42.12 205 LYS A CA 1
ATOM 1533 C C . LYS A 1 205 ? 38.998 48.258 -21.098 1.00 42.12 205 LYS A C 1
ATOM 1535 O O . LYS A 1 205 ? 37.945 48.560 -21.703 1.00 42.12 205 LYS A O 1
#

InterPro domains:
  IPR003729 Bifunctional nuclease domain [PF02577] (21-124)
  IPR003729 Bifunctional nuclease domain [PS51658] (1-128)
  IPR036104 Bifunctional nuclease superfamily [G3DSA:3.10.690.10] (2-133)
  IPR036104 Bifunctional nuclease superfamily [SSF103256] (4-132)

Secondary structure (DSSP, 8-state):
-EEEEEEEEEEETTTTEEEEEEEETTSSEEEEEE--HHHHHHHHHHHTT---SS--HHHHHHHHHHHTT-EEEEEEEEEETTEEEEEEEETTS-EEEEEHHHHHHHHHHHTPPEEE-TTGGGG-EE--HHHHHHHHSSPPPPPPTT-----THHHHHHHHHHHHHHHHHTT--HHHH-TT-------------------------

Solvent-accessible surface area (backbone atoms only — not comparable to full-atom values): 12355 Å² total; per-residue (Å²): 107,47,54,43,43,81,73,47,65,39,50,37,69,98,84,49,50,38,27,38,38,31,36,32,72,92,55,76,32,28,38,74,39,76,43,56,69,73,49,41,52,54,32,41,35,49,75,69,72,57,81,70,102,59,84,52,74,66,55,52,47,49,55,52,39,45,78,65,62,24,77,59,38,31,35,35,66,43,66,56,99,72,45,53,34,19,35,40,32,29,64,80,75,49,76,43,82,44,50,39,60,59,47,51,39,50,24,59,75,65,75,37,61,39,32,32,29,66,79,42,56,75,69,45,40,78,64,52,45,69,54,30,36,71,51,52,72,39,85,44,80,79,77,63,96,77,67,78,71,84,63,65,54,68,60,49,55,50,48,53,54,51,50,52,52,52,38,48,75,73,74,46,56,75,63,77,78,52,85,75,82,77,80,87,79,87,81,85,90,85,82,91,83,82,89,84,80,87,78,89,77,88,77,90,132

Mean predicted aligned error: 14.63 Å

Nearest PDB structures (foldseek):
  1vjl-assembly1_A  TM=9.299E-01  e=1.796E-10  Thermotoga maritima
  1sj5-assembly1_A  TM=9.264E-01  e=6.370E-10  Thermotoga maritima
  1vjl-assembly1_B  TM=9.192E-01  e=5.316E-10  Thermotoga maritima
  1sj5-assembly1_B  TM=9.242E-01  e=7.186E-10  Thermotoga maritima
  1cm9-assembly1_B  TM=5.798E-01  e=2.034E+00  Human gammaherpesvirus 8

Foldseek 3Di:
DFFKDFPAWFFFDPVRFIWIWIAGPVDLWTQTATDDPVLRVLLRCLLVVHDDPDDDPLRVVQVVLVVVVGWAAKEQEDDDPRFTWIWTAHPVRDIDTDGPSSSSSSCSNRVHIYYYDPVCCVNIDRADQVNCCVTGVDGGDDDDPPDPDPDPVVVVVVVVVVVQVVCVVVVHHPCNVDVDDDDDDDDDDDDDDDYDDDDDDYDDD

Sequence (205 aa):
MASVTLWGVHDVGPESFPCALLRIDSSQHFLVAWLGWEAAEALSRHANGLSTSRPDTHEILCEALELAGGVESVEIVAQHEGVFMADVLTRQGTVLDCRLSDALVIAELTDTPVTVADDVLSAAVFISPDSMHEYFGVEGPEADEGEQTVSLDADARAKDVEFAQFMNSLGVSEADFFPGTHEVVDGSETGVDDADVTRDEDGEK

pLDDT: mean 81.55, std 21.36, range [30.16, 98.5]

Radius of gyrati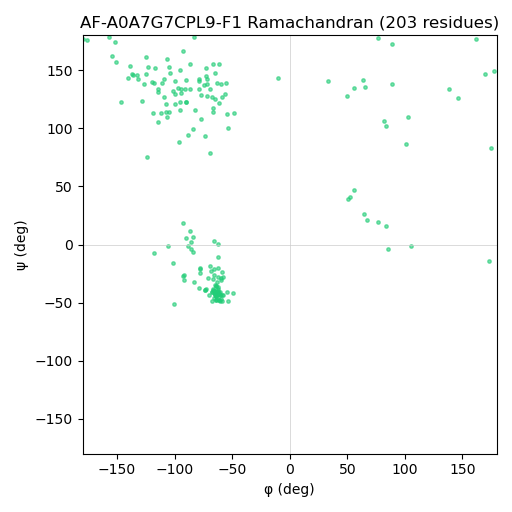on: 29.41 Å; Cα contacts (8 Å, |Δi|>4): 273; chains: 1; bounding box: 79×68×65 Å